Protein AF-A0A7S8HCP6-F1 (afdb_monomer)

pLDDT: mean 77.4, std 18.28, range [30.31, 98.88]

Structure (mmCIF, N/CA/C/O backbone):
data_AF-A0A7S8HCP6-F1
#
_entry.id   AF-A0A7S8HCP6-F1
#
loop_
_atom_site.group_PDB
_atom_site.id
_atom_site.type_symbol
_atom_site.label_atom_id
_atom_site.label_alt_id
_atom_site.label_comp_id
_atom_site.label_asym_id
_atom_site.label_entity_id
_atom_site.label_seq_id
_atom_site.pdbx_PDB_ins_code
_atom_site.Cartn_x
_atom_site.Cartn_y
_atom_site.Cartn_z
_atom_site.occupancy
_atom_site.B_iso_or_equiv
_atom_site.auth_seq_id
_atom_site.auth_comp_id
_atom_site.auth_asym_id
_atom_site.auth_atom_id
_atom_site.pdbx_PDB_model_num
ATOM 1 N N . MET A 1 1 ? -10.959 4.466 -36.008 1.00 36.41 1 MET A N 1
ATOM 2 C CA . MET A 1 1 ? -11.782 4.468 -34.782 1.00 36.41 1 MET A CA 1
ATOM 3 C C . MET A 1 1 ? -11.832 3.033 -34.294 1.00 36.41 1 MET A C 1
ATOM 5 O O . MET A 1 1 ? -12.718 2.283 -34.676 1.00 36.41 1 MET A O 1
ATOM 9 N N . THR A 1 2 ? -10.787 2.611 -33.587 1.00 32.81 2 THR A N 1
ATOM 10 C CA . THR A 1 2 ? -10.676 1.239 -33.085 1.00 32.81 2 THR A CA 1
ATOM 11 C C . THR A 1 2 ? -11.210 1.259 -31.669 1.00 32.81 2 THR A C 1
ATOM 13 O O . THR A 1 2 ? -10.560 1.774 -30.766 1.00 32.81 2 THR A O 1
ATOM 16 N N . VAL A 1 3 ? -12.440 0.787 -31.509 1.00 33.41 3 VAL A N 1
ATOM 17 C CA . VAL A 1 3 ? -13.038 0.560 -30.197 1.00 33.41 3 VAL A CA 1
ATOM 18 C C . VAL A 1 3 ? -12.311 -0.646 -29.606 1.00 33.41 3 VAL A C 1
ATOM 20 O O . VAL A 1 3 ? -12.487 -1.765 -30.082 1.00 33.41 3 VAL A O 1
ATOM 23 N N . MET A 1 4 ? -11.431 -0.408 -28.629 1.00 30.31 4 MET A N 1
ATOM 24 C CA . MET A 1 4 ? -10.925 -1.469 -27.760 1.00 30.31 4 MET A CA 1
ATOM 25 C C . MET A 1 4 ? -12.125 -2.068 -27.024 1.00 30.31 4 MET A C 1
ATOM 27 O O . MET A 1 4 ? -12.864 -1.355 -26.345 1.00 30.31 4 MET A O 1
ATOM 31 N N . ALA A 1 5 ? -12.356 -3.363 -27.222 1.00 38.28 5 ALA A N 1
ATOM 32 C CA . ALA A 1 5 ? -13.369 -4.106 -26.492 1.00 38.28 5 ALA A CA 1
ATOM 33 C C . ALA A 1 5 ? -13.002 -4.160 -24.995 1.00 38.28 5 ALA A C 1
ATOM 35 O O . ALA A 1 5 ? -11.815 -4.260 -24.673 1.00 38.28 5 ALA A O 1
ATOM 36 N N . PRO A 1 6 ? -13.982 -4.128 -24.076 1.00 43.97 6 PRO A N 1
ATOM 37 C CA . PRO A 1 6 ? -13.708 -4.377 -22.670 1.00 43.97 6 PRO A CA 1
ATOM 38 C C . PRO A 1 6 ? -13.308 -5.848 -22.513 1.00 43.97 6 PRO A C 1
ATOM 40 O O . PRO A 1 6 ? -14.043 -6.748 -22.927 1.00 43.97 6 PRO A O 1
ATOM 43 N N . PHE A 1 7 ? -12.136 -6.100 -21.933 1.00 44.44 7 PHE A N 1
ATOM 44 C CA . PHE A 1 7 ? -11.704 -7.442 -21.553 1.00 44.44 7 PHE A CA 1
ATOM 45 C C . PHE A 1 7 ? -12.576 -7.943 -20.394 1.00 44.44 7 PHE A C 1
ATOM 47 O O . PHE A 1 7 ? -12.230 -7.804 -19.227 1.00 44.44 7 PHE A O 1
ATOM 54 N N . TYR A 1 8 ? -13.725 -8.530 -20.724 1.00 53.66 8 TYR A N 1
ATOM 55 C CA . TYR A 1 8 ? -14.489 -9.371 -19.811 1.00 53.66 8 TYR A CA 1
ATOM 56 C C . TYR A 1 8 ? -13.991 -10.815 -19.929 1.00 53.66 8 TYR A C 1
ATOM 58 O O . TYR A 1 8 ? -14.196 -11.464 -20.949 1.00 53.66 8 TYR A O 1
ATOM 66 N N . GLY A 1 9 ? -13.358 -11.294 -18.856 1.00 46.38 9 GLY A N 1
ATOM 67 C CA . GLY A 1 9 ? -13.343 -12.695 -18.430 1.00 46.38 9 GLY A CA 1
ATOM 68 C C . GLY A 1 9 ? -12.737 -13.736 -19.376 1.00 46.38 9 GLY A C 1
ATOM 69 O O . GLY A 1 9 ? -13.409 -14.269 -20.251 1.00 46.38 9 GLY A O 1
ATOM 70 N N . LEU A 1 10 ? -11.524 -14.186 -19.054 1.00 41.09 10 LEU A N 1
ATOM 71 C CA . LEU A 1 10 ? -11.095 -15.556 -19.348 1.00 41.09 10 LEU A CA 1
ATOM 72 C C . LEU A 1 10 ? -10.466 -16.158 -18.089 1.00 41.09 10 LEU A C 1
ATOM 74 O O . LEU A 1 10 ? -9.255 -16.128 -17.884 1.00 41.09 10 LEU A O 1
ATOM 78 N N . ALA A 1 11 ? -11.330 -16.701 -17.230 1.00 44.47 11 ALA A N 1
ATOM 79 C CA . ALA A 1 11 ? -10.930 -17.698 -16.252 1.00 44.47 11 ALA A CA 1
ATOM 80 C C . ALA A 1 11 ? -10.760 -19.032 -16.992 1.00 44.47 11 ALA A C 1
ATOM 82 O O . ALA A 1 11 ? -11.736 -19.637 -17.434 1.00 44.47 11 ALA A O 1
ATOM 83 N N . VAL A 1 12 ? -9.518 -19.491 -17.134 1.00 44.25 12 VAL A N 1
ATOM 84 C CA . VAL A 1 12 ? -9.216 -20.872 -17.519 1.00 44.25 12 VAL A CA 1
ATOM 85 C C . VAL A 1 12 ? -8.748 -21.585 -16.252 1.00 44.25 12 VAL A C 1
ATOM 87 O O . VAL A 1 12 ? -7.580 -21.511 -15.904 1.00 44.25 12 VAL A O 1
ATOM 90 N N . GLY A 1 13 ? -9.693 -22.220 -15.550 1.00 44.28 13 GLY A N 1
ATOM 91 C CA . GLY A 1 13 ? -9.464 -23.231 -14.506 1.00 44.28 13 GLY A CA 1
ATOM 92 C C . GLY A 1 13 ? -8.697 -22.801 -13.244 1.00 44.28 13 GLY A C 1
ATOM 93 O O . GLY A 1 13 ? -7.477 -22.886 -13.212 1.00 44.28 13 GLY A O 1
ATOM 94 N N . GLY A 1 14 ? -9.426 -22.504 -12.160 1.00 39.81 14 GLY A N 1
ATOM 95 C CA . GLY A 1 14 ? -8.896 -22.446 -10.787 1.00 39.81 14 GLY A CA 1
ATOM 96 C C . GLY A 1 14 ? -8.901 -21.047 -10.169 1.00 39.81 14 GLY A C 1
ATOM 97 O O . GLY A 1 14 ? -8.056 -20.238 -10.515 1.00 39.81 14 GLY A O 1
ATOM 98 N N . GLY A 1 15 ? -9.823 -20.798 -9.228 1.00 54.66 15 GLY A N 1
ATOM 99 C CA . GLY A 1 15 ? -9.850 -19.598 -8.378 1.00 54.66 15 GLY A CA 1
ATOM 100 C C . GLY A 1 15 ? -10.097 -18.267 -9.100 1.00 54.66 15 GLY A C 1
ATOM 101 O O . GLY A 1 15 ? -9.801 -18.093 -10.278 1.00 54.66 15 GLY A O 1
ATOM 102 N N . GLU A 1 16 ? -10.662 -17.297 -8.387 1.00 81.00 16 GLU A N 1
ATOM 103 C CA . GLU A 1 16 ? -10.519 -15.895 -8.785 1.00 81.00 16 GLU A CA 1
ATOM 104 C C . GLU A 1 16 ? -9.028 -15.530 -8.672 1.00 81.00 16 GLU A C 1
ATOM 106 O O . GLU A 1 16 ? -8.364 -15.954 -7.726 1.00 81.00 16 GLU A O 1
ATOM 111 N N . TRP A 1 17 ? -8.471 -14.819 -9.657 1.00 92.69 17 TRP A N 1
ATOM 112 C CA . TRP A 1 17 ? -7.054 -14.446 -9.633 1.00 92.69 17 TRP A CA 1
ATOM 113 C C . TRP A 1 17 ? -6.763 -13.528 -8.442 1.00 92.69 17 TRP A C 1
ATOM 115 O O . TRP A 1 17 ? -7.508 -12.580 -8.204 1.00 92.69 17 TRP A O 1
ATOM 125 N N . MET A 1 18 ? -5.661 -13.784 -7.738 1.00 94.12 18 MET A N 1
ATOM 126 C CA . MET A 1 18 ? -5.240 -13.016 -6.568 1.00 94.12 18 MET A CA 1
ATOM 127 C C . MET A 1 18 ? -3.784 -12.536 -6.720 1.00 94.12 18 MET A C 1
ATOM 129 O O . MET A 1 18 ? -3.001 -13.144 -7.458 1.00 94.12 18 MET A O 1
ATOM 133 N N . PRO A 1 19 ? -3.396 -11.442 -6.032 1.00 96.81 19 PRO A N 1
ATOM 134 C CA . PRO A 1 19 ? -2.034 -10.913 -6.067 1.00 96.81 19 PRO A CA 1
ATOM 135 C C . PRO A 1 19 ? -0.921 -11.881 -5.647 1.00 96.81 19 PRO A C 1
ATOM 137 O O . PRO A 1 19 ? 0.216 -11.670 -6.056 1.00 96.81 19 PRO A O 1
ATOM 140 N N . ASP A 1 20 ? -1.204 -12.933 -4.874 1.00 95.75 20 ASP A N 1
ATOM 141 C CA . ASP A 1 20 ? -0.222 -13.958 -4.478 1.00 95.75 20 ASP A CA 1
ATOM 142 C C . ASP A 1 20 ? 0.433 -14.652 -5.683 1.00 95.75 20 ASP A C 1
ATOM 144 O O . ASP A 1 20 ? 1.617 -14.985 -5.631 1.00 95.75 20 ASP A O 1
ATOM 148 N N . ALA A 1 21 ? -0.283 -14.761 -6.807 1.00 96.38 21 ALA A N 1
ATOM 149 C CA . ALA A 1 21 ? 0.245 -15.267 -8.072 1.00 96.38 21 ALA A CA 1
ATOM 150 C C . ALA A 1 21 ? 1.435 -14.451 -8.619 1.00 96.38 21 ALA A C 1
ATOM 152 O O . ALA A 1 21 ? 2.142 -14.915 -9.514 1.00 96.38 21 ALA A O 1
ATOM 153 N N . LEU A 1 22 ? 1.660 -13.234 -8.111 1.00 96.75 22 LEU A N 1
ATOM 154 C CA . LEU A 1 22 ? 2.787 -12.380 -8.490 1.00 96.75 22 LEU A CA 1
ATOM 155 C C . LEU A 1 22 ? 4.021 -12.566 -7.601 1.00 96.75 22 LEU A C 1
ATOM 157 O O . LEU A 1 22 ? 5.070 -12.009 -7.933 1.00 96.75 22 LEU A O 1
ATOM 161 N N . SER A 1 23 ? 3.907 -13.331 -6.510 1.00 95.94 23 SER A N 1
ATOM 162 C CA . SER A 1 23 ? 4.888 -13.391 -5.419 1.00 95.94 23 SER A CA 1
ATOM 163 C C . SER A 1 23 ? 5.226 -11.995 -4.868 1.00 95.94 23 SER A C 1
ATOM 165 O O . SER A 1 23 ? 6.378 -11.555 -4.959 1.00 95.94 23 SER A O 1
ATOM 167 N N . PRO A 1 24 ? 4.229 -11.250 -4.353 1.00 95.56 24 PRO A N 1
ATOM 168 C CA . PRO A 1 24 ? 4.454 -9.916 -3.824 1.00 95.56 24 PRO A CA 1
ATOM 169 C C . PRO A 1 24 ? 5.320 -9.970 -2.561 1.00 95.56 24 PRO A C 1
ATOM 171 O O . PRO A 1 24 ? 5.373 -10.978 -1.864 1.00 95.56 24 PRO A O 1
ATOM 174 N N . VAL A 1 25 ? 5.974 -8.854 -2.254 1.00 92.69 25 VAL A N 1
ATOM 175 C CA . VAL A 1 25 ? 6.672 -8.619 -0.975 1.00 92.69 25 VAL A CA 1
ATOM 176 C C . VAL A 1 25 ? 5.885 -7.680 -0.063 1.00 92.69 25 VAL A C 1
ATOM 178 O O . VAL A 1 25 ? 6.308 -7.375 1.046 1.00 92.69 25 VAL A O 1
ATOM 181 N N . GLY A 1 26 ? 4.728 -7.212 -0.520 1.00 93.31 26 GLY A N 1
ATOM 182 C CA . GLY A 1 26 ? 3.768 -6.491 0.295 1.00 93.31 26 GLY A CA 1
ATOM 183 C C . GLY A 1 26 ? 2.397 -6.546 -0.353 1.00 93.31 26 GLY A C 1
ATOM 184 O O . GLY A 1 26 ? 2.261 -6.276 -1.547 1.00 93.31 26 GLY A O 1
ATOM 185 N N . TRP A 1 27 ? 1.387 -6.922 0.419 1.00 96.50 27 TRP A N 1
ATOM 186 C CA . TRP A 1 27 ? -0.002 -6.936 -0.009 1.00 96.50 27 TRP A CA 1
ATOM 187 C C . TRP A 1 27 ? -0.889 -6.519 1.158 1.00 96.50 27 TRP A C 1
ATOM 189 O O . TRP A 1 27 ? -1.130 -7.282 2.092 1.00 96.50 27 TRP A O 1
ATOM 199 N N . TRP A 1 28 ? -1.382 -5.290 1.080 1.00 96.50 28 TRP A N 1
ATOM 200 C CA . TRP A 1 28 ? -2.206 -4.680 2.111 1.00 96.50 28 TRP A CA 1
ATOM 201 C C . TRP A 1 28 ? -3.604 -4.425 1.550 1.00 96.50 28 TRP A C 1
ATOM 203 O O . TRP A 1 28 ? -3.760 -3.685 0.576 1.00 96.50 28 TRP A O 1
ATOM 213 N N . ASP A 1 29 ? -4.606 -5.090 2.124 1.00 96.81 29 ASP A N 1
ATOM 214 C CA . ASP A 1 29 ? -5.977 -5.130 1.609 1.00 96.81 29 ASP A CA 1
ATOM 215 C C . ASP A 1 29 ? -6.994 -4.812 2.721 1.00 96.81 29 ASP A C 1
ATOM 217 O O . ASP A 1 29 ? -7.379 -5.712 3.472 1.00 96.81 29 ASP A O 1
ATOM 221 N N . PRO A 1 30 ? -7.484 -3.560 2.802 1.00 96.75 30 PRO A N 1
ATOM 222 C CA . PRO A 1 30 ? -8.504 -3.144 3.766 1.00 96.75 30 PRO A CA 1
ATOM 223 C C . PRO A 1 30 ? -9.818 -3.931 3.681 1.00 96.75 30 PRO A C 1
ATOM 225 O O . PRO A 1 30 ? -10.610 -3.906 4.622 1.00 96.75 30 PRO A O 1
ATOM 228 N N . SER A 1 31 ? -10.094 -4.612 2.562 1.00 96.19 31 SER A N 1
ATOM 229 C CA . SER A 1 31 ? -11.332 -5.385 2.423 1.00 96.19 31 SER A CA 1
ATOM 230 C C . SER A 1 31 ? -11.342 -6.678 3.239 1.00 96.19 31 SER A C 1
ATOM 232 O O . SER A 1 31 ? -12.420 -7.203 3.544 1.00 96.19 31 SER A O 1
ATOM 234 N N . ASP A 1 32 ? -10.166 -7.154 3.649 1.00 96.94 32 ASP A N 1
ATOM 235 C CA . ASP A 1 32 ? -10.003 -8.323 4.499 1.00 96.94 32 ASP A CA 1
ATOM 236 C C . ASP A 1 32 ? -9.893 -7.921 5.975 1.00 96.94 32 ASP A C 1
ATOM 238 O O . ASP A 1 32 ? -8.802 -7.713 6.509 1.00 96.94 32 ASP A O 1
ATOM 242 N N . LEU A 1 33 ? -11.041 -7.852 6.657 1.00 97.19 33 LEU A N 1
ATOM 243 C CA . LEU A 1 33 ? -11.115 -7.484 8.076 1.00 97.19 33 LEU A CA 1
ATOM 244 C C . LEU A 1 33 ? -10.307 -8.409 8.995 1.00 97.19 33 LEU A C 1
ATOM 246 O O . LEU A 1 33 ? -9.915 -7.980 10.075 1.00 97.19 33 LEU A O 1
ATOM 250 N N . SER A 1 34 ? -10.006 -9.646 8.578 1.00 97.69 34 SER A N 1
ATOM 251 C CA . SER A 1 34 ? -9.171 -10.550 9.382 1.00 97.69 34 SER A CA 1
ATOM 252 C C . SER A 1 34 ? -7.727 -10.060 9.530 1.00 97.69 34 SER A C 1
ATOM 254 O O . SER A 1 34 ? -6.992 -10.539 10.392 1.00 97.69 34 SER A O 1
ATOM 256 N N . THR A 1 35 ? -7.332 -9.081 8.713 1.00 98.31 35 THR A N 1
ATOM 257 C CA . THR A 1 35 ? -6.013 -8.453 8.757 1.00 98.31 35 THR A CA 1
ATOM 258 C C . THR A 1 35 ? -5.981 -7.174 9.588 1.00 98.31 35 THR A C 1
ATOM 260 O O . THR A 1 35 ? -4.888 -6.669 9.835 1.00 98.31 35 THR A O 1
ATOM 263 N N . LEU A 1 36 ? -7.130 -6.640 10.022 1.00 98.75 36 LEU A N 1
ATOM 264 C CA . LEU A 1 36 ? -7.233 -5.301 10.607 1.00 98.75 36 LEU A CA 1
ATOM 265 C C . LEU A 1 36 ? -7.447 -5.330 12.118 1.00 98.75 36 LEU A C 1
ATOM 267 O O . LEU A 1 36 ? -8.366 -5.973 12.627 1.00 98.75 36 LEU A O 1
ATOM 271 N N . PHE A 1 37 ? -6.643 -4.543 12.830 1.00 98.88 37 PHE A N 1
ATOM 272 C CA . PHE A 1 37 ? -6.730 -4.393 14.279 1.00 98.88 37 PHE A CA 1
ATOM 273 C C . PHE A 1 37 ? -6.674 -2.925 14.690 1.00 98.88 37 PHE A C 1
ATOM 275 O O . PHE A 1 37 ? -5.962 -2.114 14.097 1.00 98.88 37 PHE A O 1
ATOM 282 N N . GLN A 1 38 ? -7.411 -2.590 15.743 1.00 98.75 38 GLN A N 1
ATOM 283 C CA . GLN A 1 38 ? -7.532 -1.242 16.289 1.00 98.75 38 GLN A CA 1
ATOM 284 C C . GLN A 1 38 ? -6.265 -0.766 16.999 1.00 98.75 38 GLN A C 1
ATOM 286 O O . GLN A 1 38 ? -6.011 0.437 17.103 1.00 98.75 38 GLN A O 1
ATOM 291 N N . ASP A 1 39 ? -5.451 -1.697 17.489 1.00 98.38 39 ASP A N 1
ATOM 292 C CA . ASP A 1 39 ? -4.176 -1.444 18.143 1.00 98.38 39 ASP A CA 1
ATOM 293 C C . ASP A 1 39 ? -3.008 -2.045 17.356 1.00 98.38 39 ASP A C 1
ATOM 295 O O . ASP A 1 39 ? -3.153 -3.028 16.633 1.00 98.38 39 ASP A O 1
ATOM 299 N N . ALA A 1 40 ? -1.824 -1.460 17.534 1.00 97.75 40 ALA A N 1
ATOM 300 C CA . ALA A 1 40 ? -0.614 -1.903 16.845 1.00 97.75 40 ALA A CA 1
ATOM 301 C C . ALA A 1 40 ? -0.085 -3.268 17.320 1.00 97.75 40 ALA A C 1
ATOM 303 O O . ALA A 1 40 ? 0.781 -3.835 16.661 1.00 97.75 40 ALA A O 1
ATOM 304 N N . ALA A 1 41 ? -0.576 -3.798 18.448 1.00 97.88 41 ALA A N 1
ATOM 305 C CA . ALA A 1 41 ? -0.179 -5.111 18.951 1.00 97.88 41 ALA A CA 1
ATOM 306 C C . ALA A 1 41 ? -1.030 -6.253 18.364 1.00 97.88 41 ALA A C 1
ATOM 308 O O . ALA A 1 41 ? -0.721 -7.418 18.609 1.00 97.88 41 ALA A O 1
ATOM 309 N N . GLY A 1 42 ? -2.071 -5.940 17.583 1.00 98.06 42 GLY A N 1
ATOM 310 C CA . GLY A 1 42 ? -2.903 -6.939 16.916 1.00 98.06 42 GLY A CA 1
ATOM 311 C C . GLY A 1 42 ? -3.852 -7.678 17.859 1.00 98.06 42 GLY A C 1
ATOM 312 O O . GLY A 1 42 ? -4.106 -8.865 17.666 1.00 98.06 42 GLY A O 1
ATOM 313 N N . THR A 1 43 ? -4.344 -7.013 18.910 1.00 98.31 43 THR A N 1
ATOM 314 C CA . THR A 1 43 ? -5.159 -7.671 19.952 1.00 98.31 43 THR A CA 1
ATOM 315 C C . THR A 1 43 ? -6.658 -7.433 19.801 1.00 98.31 43 THR A C 1
ATOM 317 O O . THR A 1 43 ? -7.456 -8.315 20.114 1.00 98.31 43 THR A O 1
ATOM 320 N N . THR A 1 44 ? -7.046 -6.265 19.295 1.00 98.56 44 THR A N 1
ATOM 321 C CA . THR A 1 44 ? -8.438 -5.832 19.152 1.00 98.56 44 THR A CA 1
ATOM 322 C C . THR A 1 44 ? -8.792 -5.757 17.671 1.00 98.56 44 THR A C 1
ATOM 324 O O . THR A 1 44 ? -8.312 -4.850 16.997 1.00 98.56 44 THR A O 1
ATOM 327 N N . PRO A 1 45 ? -9.607 -6.673 17.124 1.00 98.69 45 PRO A N 1
ATOM 328 C CA . PRO A 1 45 ? -10.004 -6.621 15.719 1.00 98.69 45 PRO A CA 1
ATOM 329 C C . PRO A 1 45 ? -10.815 -5.364 15.379 1.00 98.69 45 PRO A C 1
ATOM 331 O O . PRO A 1 45 ? -11.581 -4.857 16.202 1.00 98.69 45 PRO A O 1
ATOM 334 N N . VAL A 1 46 ? -10.683 -4.885 14.145 1.00 98.75 46 VAL A N 1
ATOM 335 C CA . VAL A 1 46 ? -11.637 -3.933 13.554 1.00 98.75 46 VAL A CA 1
ATOM 336 C C . VAL A 1 46 ? -12.931 -4.678 13.238 1.00 98.75 46 VAL A C 1
ATOM 338 O O . VAL A 1 46 ? -12.896 -5.767 12.664 1.00 98.75 46 VAL A O 1
ATOM 341 N N . THR A 1 47 ? -14.079 -4.117 13.621 1.00 97.69 47 THR A N 1
ATOM 342 C CA . THR A 1 47 ? -15.377 -4.808 13.495 1.00 97.69 47 THR A CA 1
ATOM 343 C C . THR A 1 47 ? -16.467 -3.988 12.818 1.00 97.69 47 THR A C 1
ATOM 345 O O . THR A 1 47 ? -17.450 -4.567 12.358 1.00 97.69 47 THR A O 1
ATOM 348 N N . GLN A 1 48 ? -16.308 -2.668 12.730 1.00 97.12 48 GLN A N 1
ATOM 349 C CA . GLN A 1 48 ? -17.316 -1.770 12.166 1.00 97.12 48 GLN A CA 1
ATOM 350 C C . GLN A 1 48 ? -16.684 -0.517 11.549 1.00 97.12 48 GLN A C 1
ATOM 352 O O . GLN A 1 48 ? -15.551 -0.158 11.870 1.00 97.12 48 GLN A O 1
ATOM 357 N N . ASP A 1 49 ? -17.444 0.160 10.684 1.00 98.00 49 ASP A N 1
ATOM 358 C CA . ASP A 1 49 ? -17.092 1.484 10.154 1.00 98.00 49 ASP A CA 1
ATOM 359 C C . ASP A 1 49 ? -16.774 2.470 11.287 1.00 98.00 49 ASP A C 1
ATOM 361 O O . ASP A 1 49 ? -17.471 2.521 12.302 1.00 98.00 49 ASP A O 1
ATOM 365 N N . GLY A 1 50 ? -15.720 3.261 11.098 1.00 96.56 50 GLY A N 1
ATOM 366 C CA . GLY A 1 50 ? -15.283 4.270 12.056 1.00 96.56 50 GLY A CA 1
ATOM 367 C C . GLY A 1 50 ? -14.305 3.763 13.117 1.00 96.56 50 GLY A C 1
ATOM 368 O O . GLY A 1 50 ? -13.733 4.592 13.827 1.00 96.56 50 GLY A O 1
ATOM 369 N N . ASP A 1 51 ? -14.066 2.451 13.221 1.00 98.44 51 ASP A N 1
ATOM 370 C CA . ASP A 1 51 ? -13.021 1.917 14.099 1.00 98.44 51 ASP A CA 1
ATOM 371 C C . ASP A 1 51 ? -11.630 2.424 13.638 1.00 98.44 51 ASP A C 1
ATOM 373 O O . ASP A 1 51 ? -11.343 2.457 12.433 1.00 98.44 51 ASP A O 1
ATOM 377 N N . PRO A 1 52 ? -10.729 2.811 14.563 1.00 98.06 52 PRO A N 1
ATOM 378 C CA . PRO A 1 52 ? -9.352 3.137 14.206 1.00 98.06 52 PRO A CA 1
ATOM 379 C C . PRO A 1 52 ? -8.611 1.874 13.759 1.00 98.06 52 PRO A C 1
ATOM 381 O O . PRO A 1 52 ? -8.957 0.769 14.170 1.00 98.06 52 PRO A O 1
ATOM 384 N N . VAL A 1 53 ? -7.546 2.030 12.974 1.00 98.44 53 VAL A N 1
ATOM 385 C CA . VAL A 1 53 ? -6.694 0.920 12.530 1.00 98.44 53 VAL A CA 1
ATOM 386 C C . VAL A 1 53 ? -5.259 1.176 12.968 1.00 98.44 53 VAL A C 1
ATOM 388 O O . VAL A 1 53 ? -4.576 2.060 12.460 1.00 98.44 53 VAL A O 1
ATOM 391 N N . GLY A 1 54 ? -4.807 0.405 13.955 1.00 98.00 54 GLY A N 1
ATOM 392 C CA . GLY A 1 54 ? -3.440 0.427 14.470 1.00 98.00 54 GLY A CA 1
ATOM 393 C C . GLY A 1 54 ? -2.529 -0.621 13.833 1.00 98.00 54 GLY A C 1
ATOM 394 O O . GLY A 1 54 ? -1.313 -0.477 13.918 1.00 98.00 54 GLY A O 1
ATOM 395 N N . LEU A 1 55 ? -3.085 -1.654 13.196 1.00 98.56 55 LEU A N 1
ATOM 396 C CA . LEU A 1 55 ? -2.334 -2.687 12.483 1.00 98.56 55 LEU A CA 1
ATOM 397 C C . LEU A 1 55 ? -3.141 -3.213 11.293 1.00 98.56 55 LEU A C 1
ATOM 399 O O . LEU A 1 55 ? -4.332 -3.494 11.417 1.00 98.56 55 LEU A O 1
ATOM 403 N N . MET A 1 56 ? -2.459 -3.400 10.168 1.00 98.44 56 MET A N 1
ATOM 404 C CA . MET A 1 56 ? -2.916 -4.165 9.018 1.00 98.44 56 MET A CA 1
ATOM 405 C C . MET A 1 56 ? -1.863 -5.216 8.672 1.00 98.44 56 MET A C 1
ATOM 407 O O . MET A 1 56 ? -0.713 -4.890 8.353 1.00 98.44 56 MET A O 1
ATOM 411 N N . LEU A 1 57 ? -2.257 -6.484 8.743 1.00 98.25 57 LEU A N 1
ATOM 412 C CA . LEU A 1 57 ? -1.392 -7.597 8.379 1.00 98.25 57 LEU A CA 1
ATOM 413 C C . LEU A 1 57 ? -1.148 -7.620 6.868 1.00 98.25 57 LEU A C 1
ATOM 415 O O . LEU A 1 57 ? -2.025 -7.346 6.053 1.00 98.25 57 LEU A O 1
ATOM 419 N N . ASP A 1 58 ? 0.077 -7.981 6.518 1.00 96.56 58 ASP A N 1
ATOM 420 C CA . ASP A 1 58 ? 0.529 -8.157 5.143 1.00 96.56 58 ASP A CA 1
ATOM 421 C C . ASP A 1 58 ? 0.166 -9.566 4.668 1.00 96.56 58 ASP A C 1
ATOM 423 O O . ASP A 1 58 ? 0.616 -10.562 5.239 1.00 96.56 58 ASP A O 1
ATOM 427 N N . LYS A 1 59 ? -0.637 -9.637 3.607 1.00 97.19 59 LYS A N 1
ATOM 428 C CA . LYS A 1 59 ? -1.151 -10.880 3.024 1.00 97.19 59 LYS A CA 1
ATOM 429 C C . LYS A 1 59 ? -0.146 -11.589 2.124 1.00 97.19 59 LYS A C 1
ATOM 431 O O . LYS A 1 59 ? -0.383 -12.730 1.743 1.00 97.19 59 LYS A O 1
ATOM 436 N N . SER A 1 60 ? 0.964 -10.941 1.773 1.00 95.31 60 SER A N 1
ATOM 437 C CA . SER A 1 60 ? 1.976 -11.529 0.891 1.00 95.31 60 SER A CA 1
ATOM 438 C C . SER A 1 60 ? 2.746 -12.684 1.539 1.00 95.31 60 SER A C 1
ATOM 440 O O . SER A 1 60 ? 3.368 -13.485 0.847 1.00 95.31 60 SER A O 1
ATOM 442 N N . GLY A 1 61 ? 2.719 -12.765 2.874 1.00 91.44 61 GLY A N 1
ATOM 443 C CA . GLY A 1 61 ? 3.545 -13.689 3.647 1.00 91.44 61 GLY A CA 1
ATOM 444 C C . GLY A 1 61 ? 4.968 -13.183 3.907 1.00 91.44 61 GLY A C 1
ATOM 445 O O . GLY A 1 61 ? 5.726 -13.868 4.589 1.00 91.44 61 GLY A O 1
ATOM 446 N N . ALA A 1 62 ? 5.333 -11.985 3.432 1.00 91.38 62 ALA A N 1
ATOM 447 C CA . ALA A 1 62 ? 6.646 -11.383 3.673 1.00 91.38 62 ALA A CA 1
ATOM 448 C C . ALA A 1 62 ? 6.790 -10.750 5.072 1.00 91.38 62 ALA A C 1
ATOM 450 O O . ALA A 1 62 ? 7.897 -10.402 5.479 1.00 91.38 62 ALA A O 1
ATOM 451 N N . GLY A 1 63 ? 5.690 -10.617 5.822 1.00 92.88 63 GLY A N 1
ATOM 452 C CA . GLY A 1 63 ? 5.697 -10.073 7.183 1.00 92.88 63 GLY A CA 1
ATOM 453 C C . GLY A 1 63 ? 5.815 -8.548 7.238 1.00 92.88 63 GLY A C 1
ATOM 454 O O . GLY A 1 63 ? 6.103 -7.993 8.297 1.00 92.88 63 GLY A O 1
ATOM 455 N N . ASN A 1 64 ? 5.571 -7.852 6.125 1.00 92.19 64 ASN A N 1
ATOM 456 C CA . ASN A 1 64 ? 5.720 -6.404 6.031 1.00 92.19 64 ASN A CA 1
ATOM 457 C C . ASN A 1 64 ? 4.463 -5.669 6.518 1.00 92.19 64 ASN A C 1
ATOM 459 O O . ASN A 1 64 ? 3.835 -4.921 5.778 1.00 92.19 64 ASN A O 1
ATOM 463 N N . HIS A 1 65 ? 4.046 -5.916 7.759 1.00 95.31 65 HIS A N 1
ATOM 464 C CA . HIS A 1 65 ? 2.801 -5.374 8.315 1.00 95.31 65 HIS A CA 1
ATOM 465 C C . HIS A 1 65 ? 2.823 -3.844 8.422 1.00 95.31 65 HIS A C 1
ATOM 467 O O . HIS A 1 65 ? 3.852 -3.248 8.736 1.00 95.31 65 HIS A O 1
ATOM 473 N N . ALA A 1 66 ? 1.674 -3.214 8.188 1.00 94.94 66 ALA A N 1
ATOM 474 C CA . ALA A 1 66 ? 1.494 -1.776 8.354 1.00 94.94 66 ALA A CA 1
ATOM 475 C C . ALA A 1 66 ? 0.980 -1.491 9.765 1.00 94.94 66 ALA A C 1
ATOM 477 O O . ALA A 1 66 ? -0.017 -2.073 10.179 1.00 94.94 66 ALA A O 1
ATOM 478 N N . SER A 1 67 ? 1.647 -0.624 10.520 1.00 96.06 67 SER A N 1
ATOM 479 C CA . SER A 1 67 ? 1.349 -0.388 11.936 1.00 96.06 67 SER A CA 1
ATOM 480 C C . SER A 1 67 ? 1.339 1.095 12.285 1.00 96.06 67 SER A C 1
ATOM 482 O O . SER A 1 67 ? 2.023 1.891 11.656 1.00 96.06 67 SER A O 1
ATOM 484 N N . GLN A 1 68 ? 0.560 1.477 13.291 1.00 95.31 68 GLN A N 1
ATOM 485 C CA . GLN A 1 68 ? 0.531 2.828 13.832 1.00 95.31 68 GLN A CA 1
ATOM 486 C C . GLN A 1 68 ? 0.346 2.778 15.355 1.00 95.31 68 GLN A C 1
ATOM 488 O O . GLN A 1 68 ? -0.780 2.644 15.860 1.00 95.31 68 GLN A O 1
ATOM 493 N N . PRO A 1 69 ? 1.447 2.838 16.124 1.00 95.12 69 PRO A N 1
ATOM 494 C CA . PRO A 1 69 ? 1.381 2.698 17.573 1.00 95.12 69 PRO A CA 1
ATOM 495 C C . PRO A 1 69 ? 0.656 3.872 18.243 1.00 95.12 69 PRO A C 1
ATOM 497 O O . PRO A 1 69 ? -0.050 3.659 19.237 1.00 95.12 69 PRO A O 1
ATOM 500 N N . THR A 1 70 ? 0.757 5.084 17.692 1.00 94.62 70 THR A N 1
ATOM 501 C CA . THR A 1 70 ? 0.186 6.296 18.288 1.00 94.62 70 THR A CA 1
ATOM 502 C C . THR A 1 70 ? -1.314 6.376 18.030 1.00 94.62 70 THR A C 1
ATOM 504 O O . THR A 1 70 ? -1.747 6.531 16.897 1.00 94.62 70 THR A O 1
ATOM 507 N N . ALA A 1 71 ? -2.130 6.310 19.088 1.00 95.12 71 ALA A N 1
ATOM 508 C CA . ALA A 1 71 ? -3.591 6.244 18.971 1.00 95.12 71 ALA A CA 1
ATOM 509 C C . ALA A 1 71 ? -4.222 7.415 18.193 1.00 95.12 71 ALA A C 1
ATOM 511 O O . ALA A 1 71 ? -5.163 7.190 17.441 1.00 95.12 71 ALA A O 1
ATOM 512 N N . GLY A 1 72 ? -3.699 8.637 18.352 1.00 92.56 72 GLY A N 1
ATOM 513 C CA . GLY A 1 72 ? -4.190 9.823 17.635 1.00 92.56 72 GLY A CA 1
ATOM 514 C C . GLY A 1 72 ? -3.845 9.846 16.142 1.00 92.56 72 GLY A C 1
ATOM 515 O O . GLY A 1 72 ? -4.540 10.504 15.376 1.00 92.56 72 GLY A O 1
ATOM 516 N N . ASP A 1 73 ? -2.833 9.081 15.735 1.00 92.06 73 ASP A N 1
ATOM 517 C CA . ASP A 1 73 ? -2.335 9.024 14.358 1.00 92.06 73 ASP A CA 1
ATOM 518 C C . ASP A 1 73 ? -2.882 7.802 13.603 1.00 92.06 73 ASP A C 1
ATOM 520 O O . ASP A 1 73 ? -2.518 7.561 12.453 1.00 92.06 73 ASP A O 1
ATOM 524 N N . ARG A 1 74 ? -3.741 6.984 14.226 1.00 95.00 74 ARG A N 1
ATOM 525 C CA . ARG A 1 74 ? -4.323 5.807 13.570 1.00 95.00 74 ARG A CA 1
ATOM 526 C C . ARG A 1 74 ? -5.313 6.246 12.492 1.00 95.00 74 ARG A C 1
ATOM 528 O O . ARG A 1 74 ? -6.236 7.001 12.809 1.00 95.00 74 ARG A O 1
ATOM 535 N N . PRO A 1 75 ? -5.158 5.776 11.243 1.00 94.81 75 PRO A N 1
ATOM 536 C CA . PRO A 1 75 ? -6.177 5.940 10.216 1.00 94.81 75 PRO A CA 1
ATOM 537 C C . PRO A 1 75 ? -7.501 5.278 10.614 1.00 94.81 75 PRO A C 1
ATOM 539 O O . PRO A 1 75 ? -7.546 4.440 11.517 1.00 94.81 75 PRO A O 1
ATOM 542 N N . THR A 1 76 ? -8.583 5.638 9.931 1.00 96.12 76 THR A N 1
ATOM 543 C CA . THR A 1 76 ? -9.935 5.146 10.240 1.00 96.12 76 THR A CA 1
ATOM 544 C C . THR A 1 76 ? -10.380 4.117 9.209 1.00 96.12 76 THR A C 1
ATOM 546 O O . THR A 1 76 ? -10.253 4.348 8.007 1.00 96.12 76 THR A O 1
ATOM 549 N N . PHE A 1 77 ? -10.916 2.981 9.650 1.00 97.94 77 PHE A N 1
ATOM 550 C CA . PHE A 1 77 ? -11.558 2.032 8.749 1.00 97.94 77 PHE A CA 1
ATOM 551 C C . PHE A 1 77 ? -12.898 2.591 8.276 1.00 97.94 77 PHE A C 1
ATOM 553 O O . PHE A 1 77 ? -13.702 3.063 9.084 1.00 97.94 77 PHE A O 1
ATOM 560 N N . ARG A 1 78 ? -13.151 2.511 6.969 1.00 96.88 78 ARG A N 1
ATOM 561 C CA . ARG A 1 78 ? -14.416 2.923 6.368 1.00 96.88 78 ARG A CA 1
ATOM 562 C C . ARG A 1 78 ? -15.028 1.815 5.525 1.00 96.88 78 ARG A C 1
ATOM 564 O O . ARG A 1 78 ? -14.347 1.210 4.697 1.00 96.88 78 ARG A O 1
ATOM 571 N N . GLU A 1 79 ? -16.334 1.626 5.665 1.00 96.19 79 GLU A N 1
ATOM 572 C CA . GLU A 1 79 ? -17.154 0.731 4.855 1.00 96.19 79 GLU A CA 1
ATOM 573 C C . GLU A 1 79 ? -18.375 1.485 4.317 1.00 96.19 79 GLU A C 1
ATOM 575 O O . GLU A 1 79 ? -19.228 1.959 5.063 1.00 96.19 79 GLU A O 1
ATOM 580 N N . SER A 1 80 ? -18.468 1.614 2.993 1.00 93.06 80 SER A N 1
ATOM 581 C CA . SER A 1 80 ? -19.596 2.281 2.338 1.00 93.06 80 SER A CA 1
ATOM 582 C C . SER A 1 80 ? -19.877 1.653 0.983 1.00 93.06 80 SER A C 1
ATOM 584 O O . SER A 1 80 ? -18.959 1.376 0.216 1.00 93.06 80 SER A O 1
ATOM 586 N N . GLY A 1 81 ? -21.154 1.397 0.687 1.00 90.94 81 GLY A N 1
ATOM 587 C CA . GLY A 1 81 ? -21.564 0.792 -0.584 1.00 90.94 81 GLY A CA 1
ATOM 588 C C . GLY A 1 81 ? -20.967 -0.599 -0.844 1.00 90.94 81 GLY A C 1
ATOM 589 O O . GLY A 1 81 ? -20.840 -0.990 -1.998 1.00 90.94 81 GLY A O 1
ATOM 590 N N . GLY A 1 82 ? -20.568 -1.328 0.206 1.00 90.94 82 GLY A N 1
ATOM 591 C CA . GLY A 1 82 ? -19.870 -2.616 0.097 1.00 90.94 82 GLY A CA 1
ATOM 592 C C . GLY A 1 82 ? -18.371 -2.508 -0.208 1.00 90.94 82 GLY A C 1
ATOM 593 O O . GLY A 1 82 ? -17.692 -3.530 -0.267 1.00 90.94 82 GLY A O 1
ATOM 594 N N . LEU A 1 83 ? -17.842 -1.292 -0.369 1.00 94.06 83 LEU A N 1
ATOM 595 C CA . LEU A 1 83 ? -16.413 -1.034 -0.503 1.00 94.06 83 LEU A CA 1
ATOM 596 C C . LEU A 1 83 ? -15.803 -0.763 0.867 1.00 94.06 83 LEU A C 1
ATOM 598 O O . LEU A 1 83 ? -16.403 -0.094 1.711 1.00 94.06 83 LEU A O 1
ATOM 602 N N . ARG A 1 84 ? -14.582 -1.255 1.057 1.00 97.19 84 ARG A N 1
ATOM 603 C CA . ARG A 1 84 ? -13.812 -1.119 2.292 1.00 97.19 84 ARG A CA 1
ATOM 604 C C . ARG A 1 84 ? -12.502 -0.417 2.010 1.00 97.19 84 ARG A C 1
ATOM 606 O O . ARG A 1 84 ? -11.814 -0.756 1.049 1.00 97.19 84 ARG A O 1
ATOM 613 N N . ARG A 1 85 ? -12.166 0.547 2.855 1.00 94.75 85 ARG A N 1
ATOM 614 C CA . ARG A 1 85 ? -10.997 1.406 2.684 1.00 94.75 85 ARG A CA 1
ATOM 615 C C . ARG A 1 85 ? -10.457 1.871 4.025 1.00 94.75 85 ARG A C 1
ATOM 617 O O . ARG A 1 85 ? -11.123 1.766 5.054 1.00 94.75 85 ARG A O 1
ATOM 624 N N . ILE A 1 86 ? -9.258 2.423 3.982 1.00 94.88 86 ILE A N 1
ATOM 625 C CA . ILE A 1 86 ? -8.692 3.200 5.073 1.00 94.88 86 ILE A CA 1
ATOM 626 C C . ILE A 1 86 ? -8.756 4.673 4.700 1.00 94.88 86 ILE A C 1
ATOM 628 O O . ILE A 1 86 ? -8.258 5.079 3.652 1.00 94.88 86 ILE A O 1
ATOM 632 N N . GLU A 1 87 ? -9.352 5.460 5.579 1.00 91.50 87 GLU A N 1
ATOM 633 C CA . GLU A 1 87 ? -9.392 6.911 5.494 1.00 91.50 87 GLU A CA 1
ATOM 634 C C . GLU A 1 87 ? -8.260 7.505 6.340 1.00 91.50 87 GLU A C 1
ATOM 636 O O . GLU A 1 87 ? -8.156 7.256 7.545 1.00 91.50 87 GLU A O 1
ATOM 641 N N . HIS A 1 88 ? -7.423 8.316 5.700 1.00 87.00 88 HIS A N 1
ATOM 642 C CA . HIS A 1 88 ? -6.352 9.102 6.313 1.00 87.00 88 HIS A CA 1
ATOM 643 C C . HIS A 1 88 ? -6.794 10.568 6.490 1.00 87.00 88 HIS A C 1
ATOM 645 O O . HIS A 1 88 ? -6.133 11.487 6.023 1.00 87.00 88 HIS A O 1
ATOM 651 N N . GLY A 1 89 ? -7.963 10.807 7.089 1.00 77.25 89 GLY A N 1
ATOM 652 C CA . GLY A 1 89 ? -8.602 12.133 7.133 1.00 77.25 89 GLY A CA 1
ATOM 653 C C . GLY A 1 89 ? -8.124 13.069 8.255 1.00 77.25 89 GLY A C 1
ATOM 654 O O . GLY A 1 89 ? -8.392 14.268 8.217 1.00 77.25 89 GLY A O 1
ATOM 655 N N . GLY A 1 90 ? -7.442 12.541 9.272 1.00 73.56 90 GLY A N 1
ATOM 656 C CA . GLY A 1 90 ? -6.977 13.291 10.442 1.00 73.56 90 GLY A CA 1
ATOM 657 C C . GLY A 1 90 ? -5.525 13.767 10.345 1.00 73.56 90 GLY A C 1
ATOM 658 O O . GLY A 1 90 ? -4.697 13.184 9.644 1.00 73.56 90 GLY A O 1
ATOM 659 N N . THR A 1 91 ? -5.182 14.804 11.114 1.00 78.75 91 THR A N 1
ATOM 660 C CA . THR A 1 91 ? -3.790 15.252 11.272 1.00 78.75 91 THR A CA 1
ATOM 661 C C . THR A 1 91 ? -2.927 14.107 11.789 1.00 78.75 91 THR A C 1
ATOM 663 O O . THR A 1 91 ? -3.247 13.517 12.813 1.00 78.75 91 THR A O 1
ATOM 666 N N . GLY A 1 92 ? -1.819 13.818 11.109 1.00 79.50 92 GLY A N 1
ATOM 667 C CA . GLY A 1 92 ? -0.883 12.778 11.546 1.00 79.50 92 GLY A CA 1
ATOM 668 C C . GLY A 1 92 ? -1.273 11.355 11.131 1.00 79.50 92 GLY A C 1
ATOM 669 O O . GLY A 1 92 ? -0.482 10.448 11.360 1.00 79.50 92 GLY A O 1
ATOM 670 N N . GLN A 1 93 ? -2.413 11.133 10.459 1.00 88.19 93 GLN A N 1
ATOM 671 C CA . GLN A 1 93 ? -2.868 9.777 10.148 1.00 88.19 93 GLN A CA 1
ATOM 672 C C . GLN A 1 93 ? -2.041 9.048 9.082 1.00 88.19 93 GLN A C 1
ATOM 674 O O . GLN A 1 93 ? -2.072 9.382 7.897 1.00 88.19 93 GLN A O 1
ATOM 679 N N . HIS A 1 94 ? -1.336 7.991 9.485 1.00 89.00 94 HIS A N 1
ATOM 680 C CA . HIS A 1 94 ? -0.504 7.180 8.594 1.00 89.00 94 HIS A CA 1
ATOM 681 C C . HIS A 1 94 ? -0.252 5.782 9.155 1.00 89.00 94 HIS A C 1
ATOM 683 O O . HIS A 1 94 ? -0.451 5.536 10.341 1.00 89.00 94 HIS A O 1
ATOM 689 N N . PHE A 1 95 ? 0.267 4.892 8.316 1.00 91.25 95 PHE A N 1
ATOM 690 C CA . PHE A 1 95 ? 0.935 3.675 8.753 1.00 91.25 95 PHE A CA 1
ATOM 691 C C . PHE A 1 95 ? 2.441 3.786 8.576 1.00 91.25 95 PHE A C 1
ATOM 693 O O . PHE A 1 95 ? 2.907 4.315 7.568 1.00 91.25 95 PHE A O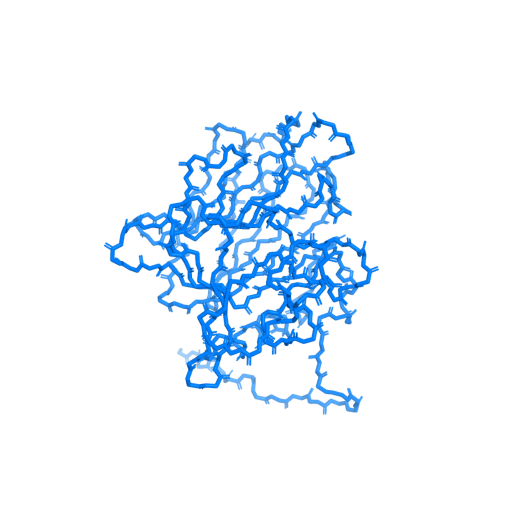 1
ATOM 700 N N . ASP A 1 96 ? 3.168 3.206 9.520 1.00 89.81 96 ASP A N 1
ATOM 701 C CA . ASP A 1 96 ? 4.557 2.797 9.395 1.00 89.81 96 ASP A CA 1
ATOM 702 C C . ASP A 1 96 ? 4.637 1.362 8.875 1.00 89.81 96 ASP A C 1
ATOM 704 O O . ASP A 1 96 ? 3.955 0.456 9.356 1.00 89.81 96 ASP A O 1
ATOM 708 N N . LEU A 1 97 ? 5.514 1.152 7.908 1.00 87.88 97 LEU A N 1
ATOM 709 C CA . LEU A 1 97 ? 5.932 -0.148 7.402 1.00 87.88 97 LEU A CA 1
ATOM 710 C C . LEU A 1 97 ? 7.365 -0.431 7.888 1.00 87.88 97 LEU A C 1
ATOM 712 O O . LEU A 1 97 ? 8.093 0.513 8.220 1.00 87.88 97 LEU A O 1
ATOM 716 N N . PRO A 1 98 ? 7.831 -1.695 7.894 1.00 82.06 98 PRO A N 1
ATOM 717 C CA . PRO A 1 98 ? 9.221 -1.999 8.222 1.00 82.06 98 PRO A CA 1
ATOM 718 C C . PRO A 1 98 ? 10.182 -1.198 7.347 1.00 82.06 98 PRO A C 1
ATOM 720 O O . PRO A 1 98 ? 9.885 -0.940 6.185 1.00 82.06 98 PRO A O 1
ATOM 723 N N . ASN A 1 99 ? 11.357 -0.837 7.872 1.00 68.94 99 ASN A N 1
ATOM 724 C CA . ASN A 1 99 ? 12.340 0.016 7.177 1.00 68.94 99 ASN A CA 1
ATOM 725 C C . ASN A 1 99 ? 12.811 -0.530 5.817 1.00 68.94 99 ASN A C 1
ATOM 727 O O . ASN A 1 99 ? 13.372 0.217 5.024 1.00 68.94 99 ASN A O 1
ATOM 731 N N . HIS A 1 100 ? 12.565 -1.810 5.535 1.00 71.19 100 HIS A N 1
ATOM 732 C CA . HIS A 1 100 ? 12.831 -2.440 4.253 1.00 71.19 100 HIS A CA 1
ATOM 733 C C . HIS A 1 100 ? 11.739 -3.464 3.935 1.00 71.19 100 HIS A C 1
ATOM 735 O O . HIS A 1 100 ? 11.498 -4.364 4.735 1.00 71.19 100 HIS A O 1
ATOM 741 N N . VAL A 1 101 ? 11.127 -3.361 2.754 1.00 72.75 101 VAL A N 1
ATOM 742 C CA . VAL A 1 101 ? 10.018 -4.226 2.302 1.00 72.75 101 VAL A CA 1
ATOM 743 C C . VAL A 1 101 ? 10.446 -5.211 1.206 1.00 72.75 101 VAL A C 1
ATOM 745 O O . VAL A 1 101 ? 9.670 -5.559 0.326 1.00 72.75 101 VAL A O 1
ATOM 748 N N . GLY A 1 102 ? 11.706 -5.655 1.232 1.00 69.75 102 GLY A N 1
ATOM 749 C CA . GLY A 1 102 ? 12.205 -6.699 0.323 1.00 69.75 102 GLY A CA 1
ATOM 750 C C . GLY A 1 102 ? 12.637 -6.213 -1.066 1.00 69.75 102 GLY A C 1
ATOM 751 O O . GLY A 1 102 ? 12.804 -7.035 -1.959 1.00 69.75 102 GLY A O 1
ATOM 752 N N . VAL A 1 103 ? 12.832 -4.904 -1.239 1.00 72.94 103 VAL A N 1
ATOM 753 C CA . VAL A 1 103 ? 13.328 -4.256 -2.465 1.00 72.94 103 VAL A CA 1
ATOM 754 C C . VAL A 1 103 ? 14.346 -3.174 -2.096 1.00 72.94 103 VAL A C 1
ATOM 756 O O . VAL A 1 103 ? 14.111 -2.377 -1.184 1.00 72.94 103 VAL A O 1
ATOM 759 N N . SER A 1 104 ? 15.481 -3.140 -2.793 1.00 68.50 104 SER A N 1
ATOM 760 C CA . SER A 1 104 ? 16.620 -2.276 -2.474 1.00 68.50 104 SER A CA 1
ATOM 761 C C . SER A 1 104 ? 17.291 -1.689 -3.716 1.00 68.50 104 SER A C 1
ATOM 763 O O . SER A 1 104 ? 17.357 -2.333 -4.755 1.00 68.50 104 SER A O 1
ATOM 765 N N . GLY A 1 105 ? 17.854 -0.482 -3.607 1.00 66.94 105 GLY A N 1
ATOM 766 C CA . GLY A 1 105 ? 18.781 0.078 -4.598 1.00 66.94 105 GLY A CA 1
ATOM 767 C C . GLY A 1 105 ? 18.330 -0.054 -6.062 1.00 66.94 105 GLY A C 1
ATOM 768 O O . GLY A 1 105 ? 17.451 0.667 -6.521 1.00 66.94 105 GLY A O 1
ATOM 769 N N . ALA A 1 106 ? 18.985 -0.948 -6.809 1.00 68.06 106 ALA A N 1
ATOM 770 C CA . ALA A 1 106 ? 18.760 -1.168 -8.240 1.00 68.06 106 ALA A CA 1
ATOM 771 C C . ALA A 1 106 ? 17.706 -2.242 -8.563 1.00 68.06 106 ALA A C 1
ATOM 773 O O . ALA A 1 106 ? 17.571 -2.622 -9.726 1.00 68.06 106 ALA A O 1
ATOM 774 N N . ASP A 1 107 ? 17.003 -2.766 -7.560 1.00 77.00 107 ASP A N 1
ATOM 775 C CA . ASP A 1 107 ? 16.063 -3.861 -7.752 1.00 77.00 107 ASP A CA 1
ATOM 776 C C . ASP A 1 107 ? 14.870 -3.420 -8.606 1.00 77.00 107 ASP A C 1
ATOM 778 O O . ASP A 1 107 ? 14.244 -2.375 -8.381 1.00 77.00 107 ASP A O 1
ATOM 782 N N . ASN A 1 108 ? 14.521 -4.267 -9.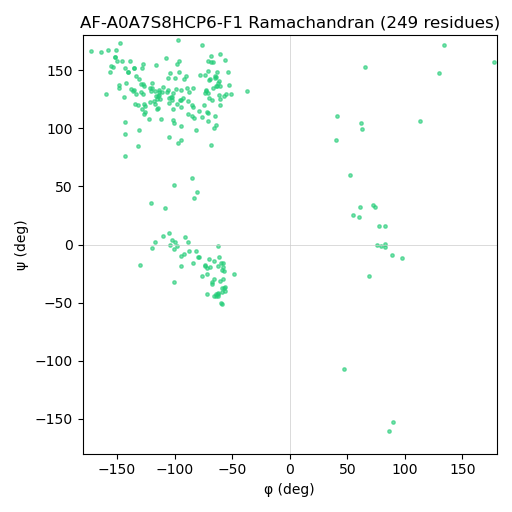573 1.00 83.94 108 ASN A N 1
ATOM 783 C CA . ASN A 1 108 ? 13.289 -4.109 -10.330 1.00 83.94 108 ASN A CA 1
ATOM 784 C C . ASN A 1 108 ? 12.096 -4.198 -9.383 1.00 83.94 108 ASN A C 1
ATOM 786 O O . ASN A 1 108 ? 12.062 -5.043 -8.490 1.00 83.94 108 ASN A O 1
ATOM 790 N N . ARG A 1 109 ? 11.085 -3.363 -9.609 1.00 85.69 109 ARG A N 1
ATOM 791 C CA . ARG A 1 109 ? 9.897 -3.346 -8.755 1.00 85.69 109 ARG A CA 1
ATOM 792 C C . ARG A 1 109 ? 8.677 -2.816 -9.476 1.00 85.69 109 ARG A C 1
ATOM 794 O O . ARG A 1 109 ? 8.785 -1.998 -10.387 1.00 85.69 109 ARG A O 1
ATOM 801 N N . ALA A 1 110 ? 7.525 -3.257 -9.004 1.00 89.31 110 ALA A N 1
ATOM 802 C CA . ALA A 1 110 ? 6.222 -2.776 -9.406 1.00 89.31 110 ALA A CA 1
ATOM 803 C C . ALA A 1 110 ? 5.402 -2.494 -8.149 1.00 89.31 110 ALA A C 1
ATOM 805 O O . ALA A 1 110 ? 5.169 -3.403 -7.351 1.00 89.31 110 ALA A O 1
ATOM 806 N N . LEU A 1 111 ? 4.963 -1.250 -7.973 1.00 89.19 111 LEU A N 1
ATOM 807 C CA . LEU A 1 111 ? 3.991 -0.899 -6.944 1.00 89.19 111 LEU A CA 1
ATOM 808 C C . LEU A 1 111 ? 2.703 -0.452 -7.611 1.00 89.19 111 LEU A C 1
ATOM 810 O O . LEU A 1 111 ? 2.733 0.452 -8.441 1.00 89.19 111 LEU A O 1
ATOM 814 N N . TYR A 1 112 ? 1.588 -1.038 -7.191 1.00 89.88 112 TYR A N 1
ATOM 815 C CA . TYR A 1 112 ? 0.254 -0.603 -7.577 1.00 89.88 112 TYR A CA 1
ATOM 816 C C . TYR A 1 112 ? -0.598 -0.379 -6.337 1.00 89.88 112 TYR A C 1
ATOM 818 O O . TYR A 1 112 ? -0.577 -1.194 -5.415 1.00 89.88 112 TYR A O 1
ATOM 826 N N . PHE A 1 113 ? -1.377 0.695 -6.321 1.00 88.19 113 PHE A N 1
ATOM 827 C CA . PHE A 1 113 ? -2.337 0.977 -5.262 1.00 88.19 113 PHE A CA 1
ATOM 828 C C . PHE A 1 113 ? -3.645 1.514 -5.843 1.00 88.19 113 PHE A C 1
ATOM 830 O O . PHE A 1 113 ? -3.672 2.052 -6.952 1.00 88.19 113 PHE A O 1
ATOM 837 N N . ALA A 1 114 ? -4.725 1.381 -5.077 1.00 88.44 114 ALA A N 1
ATOM 838 C CA . ALA A 1 114 ? -6.004 2.009 -5.372 1.00 88.44 114 ALA A CA 1
ATOM 839 C C . ALA A 1 114 ? -6.347 3.062 -4.317 1.00 88.44 114 ALA A C 1
ATOM 841 O O . ALA A 1 114 ? -6.230 2.811 -3.115 1.00 88.44 114 ALA A O 1
ATOM 842 N N . GLY A 1 115 ? -6.767 4.245 -4.759 1.00 85.06 115 GLY A N 1
ATOM 843 C CA . GLY A 1 115 ? -7.078 5.342 -3.852 1.00 85.06 115 GLY A CA 1
ATOM 844 C C . GLY A 1 115 ? -7.716 6.559 -4.509 1.00 85.06 115 GLY A C 1
ATOM 845 O O . GLY A 1 115 ? -7.694 6.720 -5.731 1.00 85.06 115 GLY A O 1
ATOM 846 N N . SER A 1 116 ? -8.245 7.439 -3.668 1.00 79.56 116 SER A N 1
ATOM 847 C CA . SER A 1 116 ? -8.675 8.797 -4.010 1.00 79.56 116 SER A CA 1
ATO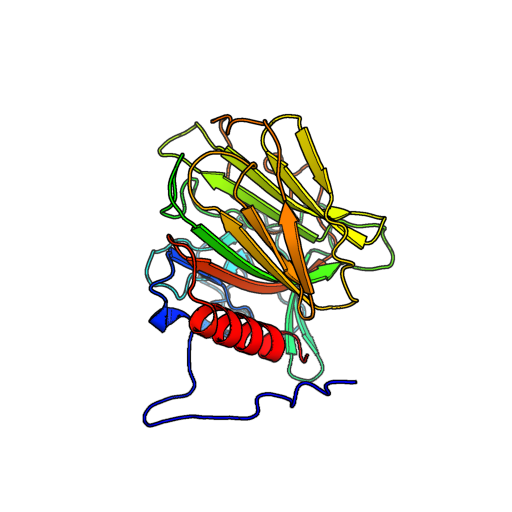M 848 C C . SER A 1 116 ? -8.106 9.793 -3.011 1.00 79.56 116 SER A C 1
ATOM 850 O O . SER A 1 116 ? -8.038 9.512 -1.818 1.00 79.56 116 SER A O 1
ATOM 852 N N . ALA A 1 117 ? -7.716 10.973 -3.492 1.00 72.00 117 ALA A N 1
ATOM 853 C CA . ALA A 1 117 ? -7.494 12.111 -2.614 1.00 72.00 117 ALA A CA 1
ATOM 854 C C . ALA A 1 117 ? -8.856 12.634 -2.167 1.00 72.00 117 ALA A C 1
ATOM 856 O O . ALA A 1 117 ? -9.807 12.627 -2.958 1.00 72.00 117 ALA A O 1
ATOM 857 N N . ASP A 1 118 ? -8.939 13.134 -0.941 1.00 63.88 118 ASP A N 1
ATOM 858 C CA . ASP A 1 118 ? -10.043 14.015 -0.595 1.00 63.88 118 ASP A CA 1
ATOM 859 C C . ASP A 1 118 ? -9.908 15.296 -1.436 1.00 63.88 118 ASP A C 1
ATOM 861 O O . ASP A 1 118 ? -8.969 16.087 -1.294 1.00 63.88 118 ASP A O 1
ATOM 865 N N . ALA A 1 119 ? -10.834 15.469 -2.381 1.00 46.34 119 ALA A N 1
ATOM 866 C CA . ALA A 1 119 ? -10.841 16.589 -3.315 1.00 46.34 119 ALA A CA 1
ATOM 867 C C . ALA A 1 119 ? -10.989 17.948 -2.602 1.00 46.34 119 ALA A C 1
ATOM 869 O O . ALA A 1 119 ? -10.660 18.980 -3.189 1.00 46.34 119 ALA A O 1
ATOM 870 N N . ALA A 1 120 ? -11.466 17.969 -1.351 1.00 45.91 120 ALA A N 1
ATOM 871 C CA . ALA A 1 120 ? -11.713 19.197 -0.602 1.00 45.91 120 ALA A CA 1
ATOM 872 C C . ALA A 1 120 ? -10.436 19.906 -0.112 1.00 45.91 120 ALA A C 1
ATOM 874 O O . ALA A 1 120 ? -10.490 21.093 0.213 1.00 45.91 120 ALA A O 1
ATOM 875 N N . SER A 1 121 ? -9.288 19.226 -0.065 1.00 48.41 121 SER A N 1
ATOM 876 C CA . SER A 1 121 ? -8.106 19.722 0.654 1.00 48.41 121 SER A CA 1
ATOM 877 C C . SER A 1 121 ? -6.880 20.003 -0.217 1.00 48.41 121 SER A C 1
ATOM 879 O O . SER A 1 121 ? -5.833 20.376 0.314 1.00 48.41 121 SER A O 1
ATOM 881 N N . GLY A 1 122 ? -6.959 19.833 -1.545 1.00 51.03 122 GLY A N 1
ATOM 882 C CA . GLY A 1 122 ? -5.755 19.862 -2.393 1.00 51.03 122 GLY A CA 1
ATOM 883 C C . GLY A 1 122 ? -4.704 18.847 -1.918 1.00 51.03 122 GLY A C 1
ATOM 884 O O . GLY A 1 122 ? -3.501 19.059 -2.095 1.00 51.03 122 GLY A O 1
ATOM 885 N N . SER A 1 123 ? -5.164 17.794 -1.232 1.00 54.41 123 SER A N 1
ATOM 886 C CA . SER A 1 123 ? -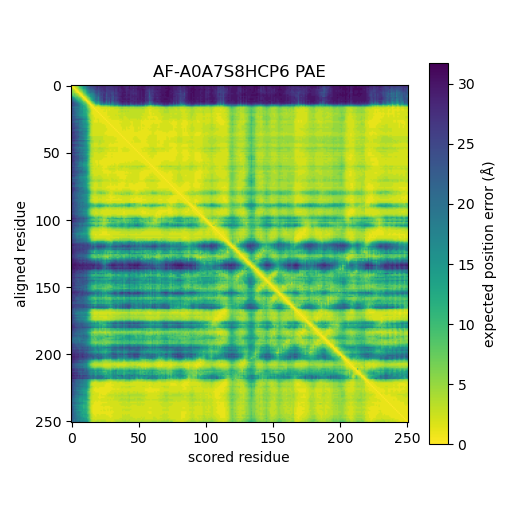4.317 16.840 -0.540 1.00 54.41 123 SER A CA 1
ATOM 887 C C . SER A 1 123 ? -3.690 15.862 -1.506 1.00 54.41 123 SER A C 1
ATOM 889 O O . SER A 1 123 ? -4.283 15.419 -2.486 1.00 54.41 123 SER A O 1
ATOM 891 N N . ASN A 1 124 ? -2.468 15.493 -1.154 1.00 58.34 124 ASN A N 1
ATOM 892 C CA . ASN A 1 124 ? -1.758 14.423 -1.807 1.00 58.34 124 ASN A CA 1
ATOM 893 C C . ASN A 1 124 ? -2.396 13.074 -1.457 1.00 58.34 124 ASN A C 1
ATOM 895 O O . ASN A 1 124 ? -2.749 12.908 -0.304 1.00 58.34 124 ASN A O 1
ATOM 899 N N . ILE A 1 125 ? -2.510 12.103 -2.372 1.00 65.12 125 ILE A N 1
ATOM 900 C CA . ILE A 1 125 ? -2.522 10.674 -1.976 1.00 65.12 125 ILE A CA 1
ATOM 901 C C . ILE A 1 125 ? -1.061 10.288 -1.861 1.00 65.12 125 ILE A C 1
ATOM 903 O O . ILE A 1 125 ? -0.379 10.424 -2.861 1.00 65.12 125 ILE A O 1
ATOM 907 N N . GLY A 1 126 ? -0.556 9.874 -0.703 1.00 66.69 126 GLY A N 1
ATOM 908 C CA . GLY A 1 126 ? 0.885 9.703 -0.508 1.00 66.69 126 GLY A CA 1
ATOM 909 C C . GLY A 1 126 ? 1.262 8.320 -0.007 1.00 66.69 126 GLY A C 1
ATOM 910 O O . GLY A 1 126 ? 0.974 7.987 1.142 1.00 66.69 126 GLY A O 1
ATOM 911 N N . VAL A 1 127 ? 1.973 7.553 -0.830 1.00 70.31 127 VAL A N 1
ATOM 912 C CA . VAL A 1 127 ? 2.711 6.372 -0.372 1.00 70.31 127 VAL A CA 1
ATOM 913 C C . VAL A 1 127 ? 4.205 6.653 -0.447 1.00 70.31 127 VAL A C 1
ATOM 915 O O . VAL A 1 127 ? 4.691 7.203 -1.437 1.00 70.31 127 VAL A O 1
ATOM 918 N N . TYR A 1 128 ? 4.925 6.279 0.606 1.00 69.56 128 TYR A N 1
ATOM 919 C CA . TYR A 1 128 ? 6.339 6.562 0.787 1.00 69.56 128 TYR A CA 1
ATOM 920 C C . TYR A 1 128 ? 7.096 5.284 1.062 1.00 69.56 128 TYR A C 1
ATOM 922 O O . TYR A 1 128 ? 6.853 4.620 2.068 1.00 69.56 128 TYR A O 1
ATOM 930 N N . PHE A 1 129 ? 8.067 4.990 0.207 1.00 67.75 129 PHE A N 1
ATOM 931 C CA . PHE A 1 129 ? 8.979 3.889 0.445 1.00 67.75 129 PHE A CA 1
ATOM 932 C C . PHE A 1 129 ? 10.432 4.350 0.531 1.00 67.75 129 PHE A C 1
ATOM 934 O O . PHE A 1 129 ? 10.868 5.138 -0.299 1.00 67.75 129 PHE A O 1
ATOM 941 N N . ASN A 1 130 ? 11.124 3.829 1.545 1.00 60.69 130 ASN A N 1
ATOM 942 C CA . ASN A 1 130 ? 12.552 3.704 1.786 1.00 60.69 130 ASN A CA 1
ATOM 943 C C . ASN A 1 130 ? 13.040 2.325 1.319 1.00 60.69 130 ASN A C 1
ATOM 945 O O . ASN A 1 130 ? 12.618 1.290 1.840 1.00 60.69 130 ASN A O 1
ATOM 949 N N . LEU A 1 131 ? 13.951 2.319 0.345 1.00 53.34 131 LEU A N 1
ATOM 950 C CA . LEU A 1 131 ? 14.554 1.109 -0.226 1.00 53.34 131 LEU A CA 1
ATOM 951 C C . LEU A 1 131 ? 16.039 1.018 0.176 1.00 53.34 131 LEU A C 1
ATOM 953 O O . LEU A 1 131 ? 16.769 2.001 0.041 1.00 53.34 131 LEU A O 1
ATOM 957 N N . GLY A 1 132 ? 16.473 -0.150 0.678 1.00 45.66 132 GLY A N 1
ATOM 958 C CA . GLY A 1 132 ? 17.831 -0.435 1.194 1.00 45.66 132 GLY A CA 1
ATOM 959 C C . GLY A 1 132 ? 17.897 -1.101 2.594 1.00 45.66 132 GLY A C 1
ATOM 960 O O . GLY A 1 132 ? 17.038 -0.838 3.435 1.00 45.66 132 GLY A O 1
ATOM 961 N N . PRO A 1 133 ? 18.895 -1.969 2.888 1.00 37.56 133 PRO A N 1
ATOM 962 C CA . PRO A 1 133 ? 19.089 -2.536 4.224 1.00 37.56 133 PRO A CA 1
ATOM 963 C C . PRO A 1 133 ? 19.665 -1.498 5.202 1.00 37.56 133 PRO A C 1
ATOM 965 O O . PRO A 1 133 ? 20.686 -0.868 4.935 1.00 37.56 133 PRO A O 1
ATOM 968 N N . GLY A 1 134 ? 19.046 -1.372 6.378 1.00 43.53 134 GLY A N 1
ATOM 969 C CA .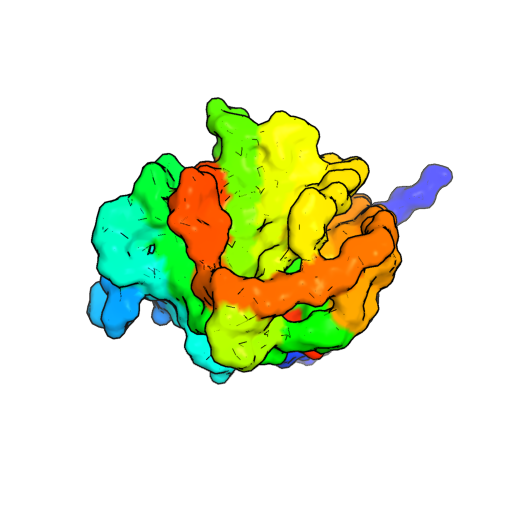 GLY A 1 134 ? 19.495 -0.467 7.439 1.00 43.53 134 GLY A CA 1
ATOM 970 C C . GLY A 1 134 ? 18.962 0.963 7.306 1.00 43.53 134 GLY A C 1
ATOM 971 O O . GLY A 1 134 ? 17.956 1.225 6.656 1.00 43.53 134 GLY A O 1
ATOM 972 N N . ASN A 1 135 ? 19.626 1.904 7.976 1.00 35.94 135 ASN A N 1
ATOM 973 C CA . ASN A 1 135 ? 19.192 3.298 8.076 1.00 35.94 135 ASN A CA 1
ATOM 974 C C . ASN A 1 135 ? 19.575 4.118 6.820 1.00 35.94 135 ASN A C 1
ATOM 976 O O . ASN A 1 135 ? 20.102 5.210 6.946 1.00 35.94 135 ASN A O 1
ATOM 980 N N . THR A 1 136 ? 19.371 3.635 5.598 1.00 41.34 136 THR A N 1
ATOM 981 C CA . THR A 1 136 ? 19.746 4.359 4.360 1.00 41.34 136 THR A CA 1
ATOM 982 C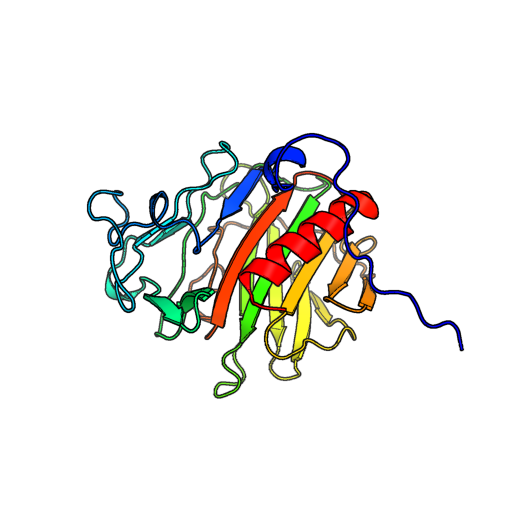 C . THR A 1 136 ? 18.690 4.111 3.284 1.00 41.34 136 THR A C 1
ATOM 984 O O . THR A 1 136 ? 18.877 3.279 2.406 1.00 41.34 136 THR A O 1
ATOM 987 N N . GLY A 1 137 ? 17.546 4.781 3.404 1.00 43.53 137 GLY A N 1
ATOM 988 C CA . GLY A 1 137 ? 16.373 4.648 2.542 1.00 43.53 137 GLY A CA 1
ATOM 989 C C . GLY A 1 137 ? 16.351 5.528 1.282 1.00 43.53 137 GLY A C 1
ATOM 990 O O . GLY A 1 137 ? 16.549 6.737 1.286 1.00 43.53 137 GLY A O 1
ATOM 991 N N . GLU A 1 138 ? 16.060 4.931 0.143 1.00 52.84 138 GLU A N 1
ATOM 992 C CA . GLU A 1 138 ? 15.626 5.673 -1.045 1.00 52.84 138 GLU A CA 1
ATOM 993 C C . GLU A 1 138 ? 14.392 6.544 -0.753 1.00 52.84 138 GLU A C 1
ATOM 995 O O . GLU A 1 138 ? 13.410 6.033 -0.247 1.00 52.84 138 GLU A O 1
ATOM 1000 N N . ARG A 1 139 ? 14.365 7.841 -1.084 1.00 55.16 139 ARG A N 1
ATOM 1001 C CA . ARG A 1 139 ? 13.101 8.602 -1.009 1.00 55.16 139 ARG A CA 1
ATOM 1002 C C . ARG A 1 139 ? 12.287 8.341 -2.260 1.00 55.16 139 ARG A C 1
ATOM 1004 O O . ARG A 1 139 ? 12.526 9.015 -3.254 1.00 55.16 139 ARG A O 1
ATOM 1011 N N . TRP A 1 140 ? 11.315 7.443 -2.196 1.00 59.34 140 TRP A N 1
ATOM 1012 C CA . TRP A 1 140 ? 10.327 7.304 -3.255 1.00 59.34 140 TRP A CA 1
ATOM 1013 C C . TRP A 1 140 ? 8.947 7.695 -2.739 1.00 59.34 140 TRP A C 1
ATOM 1015 O O . TRP A 1 140 ? 8.423 7.085 -1.807 1.00 59.34 140 TRP A O 1
ATOM 1025 N N . SER A 1 141 ? 8.371 8.746 -3.324 1.00 62.72 141 SER A N 1
ATOM 1026 C CA . SER A 1 141 ? 6.993 9.146 -3.043 1.00 62.72 141 SER A CA 1
ATOM 1027 C C . SER A 1 141 ? 6.137 8.972 -4.277 1.00 62.72 141 SER A C 1
ATOM 1029 O O . SER A 1 141 ? 6.464 9.550 -5.316 1.00 62.72 141 SER A O 1
ATOM 1031 N N . LEU A 1 142 ? 5.020 8.273 -4.130 1.00 66.81 142 LEU A N 1
ATOM 1032 C CA . LEU A 1 142 ? 3.950 8.273 -5.108 1.00 66.81 142 LEU A CA 1
ATOM 1033 C C . LEU A 1 142 ? 2.845 9.188 -4.601 1.00 66.81 142 LEU A C 1
ATOM 1035 O O . LEU A 1 142 ? 2.193 8.873 -3.606 1.00 66.81 142 LEU A O 1
ATOM 1039 N N . VAL A 1 143 ? 2.727 10.356 -5.237 1.00 67.38 143 VAL A N 1
ATOM 1040 C CA . VAL A 1 143 ? 1.901 11.465 -4.762 1.00 67.38 143 VAL A CA 1
ATOM 1041 C C . VAL A 1 143 ? 0.942 11.964 -5.833 1.00 67.38 143 VAL A C 1
ATOM 1043 O O . VAL A 1 143 ? 1.388 12.306 -6.914 1.00 67.38 143 VAL A O 1
ATOM 1046 N N . VAL A 1 144 ? -0.348 12.108 -5.544 1.00 62.28 144 VAL A N 1
ATOM 1047 C CA . VAL A 1 144 ? -1.258 12.893 -6.408 1.00 62.28 144 VAL A CA 1
ATOM 1048 C C . VAL A 1 144 ? -1.174 14.360 -6.026 1.00 62.28 144 VAL A C 1
ATOM 1050 O O . VAL A 1 144 ? -1.614 14.691 -4.948 1.00 62.28 144 VAL A O 1
ATOM 1053 N N . ASN A 1 145 ? -0.611 15.257 -6.831 1.00 60.56 145 ASN A N 1
ATOM 1054 C CA . ASN A 1 145 ? -0.487 16.659 -6.399 1.00 60.56 145 ASN A CA 1
ATOM 1055 C C . ASN A 1 145 ? -1.818 17.443 -6.484 1.00 60.56 145 ASN A C 1
ATOM 1057 O O . ASN A 1 145 ? -2.781 16.979 -7.085 1.00 60.56 145 ASN A O 1
ATOM 1061 N N . GLY A 1 146 ? -1.858 18.675 -5.956 1.00 57.34 146 GLY A N 1
ATOM 1062 C CA . GLY A 1 146 ? -3.029 19.571 -6.042 1.00 57.34 146 GLY A CA 1
ATOM 1063 C C . GLY A 1 146 ? -3.455 19.986 -7.464 1.00 57.34 146 GLY A C 1
ATOM 1064 O O . GLY A 1 146 ? -4.439 20.704 -7.617 1.00 57.34 146 GLY A O 1
ATOM 1065 N N . SER A 1 147 ? -2.731 19.533 -8.495 1.00 61.25 147 SER A N 1
ATOM 1066 C CA . SER A 1 147 ? -3.094 19.633 -9.914 1.00 61.25 147 SER A CA 1
ATOM 1067 C C . SER A 1 147 ? -3.583 18.296 -10.502 1.00 61.25 147 SER A C 1
ATOM 1069 O O . SER A 1 147 ? -3.737 18.200 -11.715 1.00 61.25 147 SER A O 1
ATOM 1071 N N . ASN A 1 148 ? -3.830 17.278 -9.669 1.00 61.91 148 ASN A N 1
ATOM 1072 C CA . ASN A 1 148 ? -4.239 15.913 -10.030 1.00 61.91 148 ASN A CA 1
ATOM 1073 C C . ASN A 1 148 ? -3.234 15.145 -10.908 1.00 61.91 148 ASN A C 1
ATOM 1075 O O . ASN A 1 148 ? -3.626 14.297 -11.711 1.00 61.91 148 ASN A O 1
ATOM 1079 N N . ASN A 1 149 ? -1.937 15.407 -10.745 1.00 61.25 149 ASN A N 1
ATOM 1080 C CA . ASN A 1 149 ? -0.891 14.664 -11.452 1.00 61.25 149 ASN A CA 1
ATOM 1081 C C . ASN A 1 149 ? -0.277 13.598 -10.549 1.00 61.25 149 ASN A C 1
ATOM 1083 O O . ASN A 1 149 ? -0.018 13.872 -9.372 1.00 61.25 149 ASN A O 1
ATOM 1087 N N . LEU A 1 150 ? 0.067 12.437 -11.120 1.00 68.62 150 LEU A N 1
ATOM 1088 C CA . LEU A 1 150 ? 0.925 11.478 -10.427 1.00 68.62 150 LEU A CA 1
ATOM 1089 C C . LEU A 1 150 ? 2.346 12.026 -10.376 1.00 68.62 150 LEU A C 1
ATOM 1091 O O . LEU A 1 150 ? 3.017 12.187 -11.390 1.00 68.62 150 LEU A O 1
ATOM 1095 N N . ARG A 1 151 ? 2.823 12.323 -9.182 1.00 69.38 151 ARG A N 1
ATOM 1096 C CA . ARG A 1 151 ? 4.178 12.764 -8.915 1.00 69.38 151 ARG A CA 1
ATOM 1097 C C . ARG A 1 151 ? 4.974 11.597 -8.365 1.00 69.38 151 ARG A C 1
ATOM 1099 O O . ARG A 1 151 ? 4.628 11.042 -7.324 1.00 69.38 151 ARG A O 1
ATOM 1106 N N . ILE A 1 152 ? 6.081 11.306 -9.035 1.00 69.38 152 ILE A N 1
ATOM 1107 C CA . ILE A 1 152 ? 7.150 10.470 -8.502 1.00 69.38 152 ILE A CA 1
ATOM 1108 C C . ILE A 1 152 ? 8.293 11.400 -8.120 1.00 69.38 152 ILE A C 1
ATOM 1110 O O . ILE A 1 152 ? 8.796 12.149 -8.957 1.00 69.38 152 ILE A O 1
ATOM 1114 N N . ALA A 1 153 ? 8.705 11.379 -6.858 1.00 65.50 153 ALA A N 1
ATOM 1115 C CA . ALA A 1 153 ? 9.900 12.095 -6.423 1.00 65.50 153 ALA A CA 1
ATOM 1116 C C . ALA A 1 153 ? 10.972 11.099 -5.984 1.00 65.50 153 ALA A C 1
ATOM 1118 O O . ALA A 1 153 ? 10.665 10.207 -5.194 1.00 65.50 153 ALA A O 1
ATOM 1119 N N . ILE A 1 154 ? 12.199 11.294 -6.485 1.00 59.03 154 ILE A N 1
ATOM 1120 C CA . ILE A 1 154 ? 13.432 10.636 -6.033 1.00 59.03 154 ILE A CA 1
ATOM 1121 C C . ILE A 1 154 ? 14.500 11.724 -5.904 1.00 59.03 154 ILE A C 1
ATOM 1123 O O . ILE A 1 154 ? 14.760 12.442 -6.860 1.00 59.03 154 ILE A O 1
ATOM 1127 N N . GLN A 1 155 ? 15.047 11.883 -4.693 1.00 53.56 155 GLN A N 1
ATOM 1128 C CA . GLN A 1 155 ? 16.105 12.841 -4.324 1.00 53.56 155 GLN A CA 1
ATOM 1129 C C . GLN A 1 155 ? 16.010 14.249 -4.954 1.00 53.56 155 GLN A C 1
ATOM 1131 O O . GLN A 1 155 ? 16.666 14.525 -5.946 1.00 53.56 155 GLN A O 1
ATOM 1136 N N . GLY A 1 156 ? 15.322 15.211 -4.328 1.00 51.09 156 GLY A N 1
ATOM 1137 C CA . GLY A 1 156 ? 15.424 16.640 -4.703 1.00 51.09 156 GLY A CA 1
ATOM 1138 C C . GLY A 1 156 ? 14.828 17.020 -6.072 1.00 51.09 156 GLY A C 1
ATOM 1139 O O . GLY A 1 156 ? 14.344 18.141 -6.216 1.00 51.09 156 GLY A O 1
ATOM 1140 N N . GLY A 1 157 ? 14.773 16.085 -7.021 1.00 57.81 157 GLY A N 1
ATOM 1141 C CA . GLY A 1 157 ? 14.040 16.132 -8.271 1.00 57.81 157 GLY A CA 1
ATOM 1142 C C . GLY A 1 157 ? 12.701 15.403 -8.165 1.00 57.81 157 GLY A C 1
ATOM 1143 O O . GLY A 1 157 ? 12.467 14.541 -7.312 1.00 57.81 157 GLY A O 1
ATOM 1144 N N . ALA A 1 158 ? 11.769 15.793 -9.024 1.00 65.62 158 ALA A N 1
ATOM 1145 C CA . ALA A 1 158 ? 10.490 15.124 -9.155 1.00 65.62 158 ALA A CA 1
ATOM 1146 C C . ALA A 1 158 ? 10.071 15.088 -10.615 1.00 65.62 158 ALA A C 1
ATOM 1148 O O . ALA A 1 158 ? 10.176 16.089 -11.323 1.00 65.62 158 ALA A O 1
ATOM 1149 N N . TYR A 1 159 ? 9.534 13.949 -11.021 1.00 70.12 159 TYR A N 1
ATOM 1150 C CA . TYR A 1 159 ? 8.791 13.822 -12.253 1.00 70.12 159 TYR A CA 1
ATOM 1151 C C . TYR A 1 159 ? 7.303 14.005 -11.943 1.00 70.12 159 TYR A C 1
ATOM 1153 O O . TYR A 1 159 ? 6.749 13.318 -11.082 1.00 70.12 159 TYR A O 1
ATOM 1161 N N . ASN A 1 160 ? 6.659 14.951 -12.625 1.00 69.94 160 ASN A N 1
ATOM 1162 C CA . ASN A 1 160 ? 5.207 15.083 -12.603 1.00 69.94 160 ASN A CA 1
ATOM 1163 C C . ASN A 1 160 ? 4.670 14.468 -13.889 1.00 69.94 160 ASN A C 1
ATOM 1165 O O . ASN A 1 160 ? 4.958 14.966 -14.975 1.00 69.94 160 ASN A O 1
ATOM 1169 N N . SER A 1 161 ? 3.890 13.409 -13.740 1.00 66.38 161 SER A N 1
ATOM 1170 C CA . SER A 1 161 ? 3.205 12.741 -14.832 1.00 66.38 161 SER A CA 1
ATOM 1171 C C . SER A 1 161 ? 2.169 13.659 -15.474 1.00 66.38 161 SER A C 1
ATOM 1173 O O . SER A 1 161 ? 1.495 14.430 -14.787 1.00 66.38 161 SER A O 1
ATOM 1175 N N . SER A 1 162 ? 2.033 13.554 -16.793 1.00 63.41 162 SER A N 1
ATOM 1176 C CA . SER A 1 162 ? 0.886 14.050 -17.549 1.00 63.41 162 SER A CA 1
ATOM 1177 C C . SER A 1 162 ? -0.308 13.084 -17.523 1.00 63.41 162 SER A C 1
ATOM 1179 O O . SER A 1 162 ? -1.388 13.443 -18.000 1.00 63.41 162 SER A O 1
ATOM 1181 N N . VAL A 1 163 ? -0.161 11.885 -16.936 1.00 62.44 163 VAL A N 1
ATOM 1182 C CA . VAL A 1 163 ? -1.283 10.982 -16.633 1.00 62.44 163 VAL A CA 1
ATOM 1183 C C . VAL A 1 163 ? -2.193 11.664 -15.614 1.00 62.44 163 VAL A C 1
ATOM 1185 O O . VAL A 1 163 ? -1.891 11.729 -14.421 1.00 62.44 163 VAL A O 1
ATOM 1188 N N . GLY A 1 164 ? -3.316 12.186 -16.110 1.00 57.03 164 GLY A N 1
ATOM 1189 C CA . GLY A 1 164 ? -4.371 12.752 -15.281 1.00 57.03 164 GLY A CA 1
ATOM 1190 C C . GLY A 1 164 ? -4.955 11.690 -14.355 1.00 57.03 164 GLY A C 1
ATOM 1191 O O . GLY A 1 164 ? -5.332 10.601 -14.791 1.00 57.03 164 GLY A O 1
ATOM 1192 N N . ILE A 1 165 ? -5.018 12.014 -13.072 1.00 59.53 165 ILE A N 1
ATOM 1193 C CA . ILE A 1 165 ? -5.556 11.140 -12.037 1.00 59.53 165 ILE A CA 1
ATOM 1194 C C . ILE A 1 165 ? -7.058 11.385 -11.933 1.00 59.53 165 ILE A C 1
ATOM 1196 O O . ILE A 1 165 ? -7.507 12.517 -11.749 1.00 59.53 165 ILE A O 1
ATOM 1200 N N . ALA A 1 166 ? -7.838 10.318 -12.095 1.00 52.53 166 ALA A N 1
ATOM 1201 C CA . ALA A 1 166 ? -9.283 10.359 -11.923 1.00 52.53 166 ALA A CA 1
ATOM 1202 C C . ALA A 1 166 ? -9.645 10.514 -10.435 1.00 52.53 166 ALA A C 1
ATOM 1204 O O . ALA A 1 166 ? -8.881 10.123 -9.548 1.00 52.53 166 ALA A O 1
ATOM 1205 N N . SER A 1 167 ? -10.852 11.010 -10.142 1.00 66.62 167 SER A N 1
ATOM 1206 C CA . SER A 1 167 ? -11.502 10.675 -8.866 1.00 66.62 167 SER A CA 1
ATOM 1207 C C . SER A 1 167 ? -11.472 9.155 -8.709 1.00 66.62 167 SER A C 1
ATOM 1209 O O . SER A 1 167 ? -11.859 8.501 -9.666 1.00 66.62 167 SER A O 1
ATOM 1211 N N . THR A 1 168 ? -11.022 8.629 -7.568 1.00 78.50 168 THR A N 1
ATOM 1212 C CA . THR A 1 168 ? -10.812 7.191 -7.280 1.00 78.50 168 THR A CA 1
ATOM 1213 C C . THR A 1 168 ? -10.192 6.402 -8.437 1.00 78.50 168 THR A C 1
ATOM 1215 O O . THR A 1 168 ? -10.827 6.122 -9.446 1.00 78.50 168 THR A O 1
ATOM 1218 N N . GLY A 1 169 ? -8.942 5.967 -8.299 1.00 80.62 169 GLY A N 1
ATOM 1219 C CA . GLY A 1 169 ? -8.288 5.217 -9.371 1.00 80.62 169 GLY A CA 1
ATOM 1220 C C . GLY A 1 169 ? -7.300 4.179 -8.889 1.00 80.62 169 GLY A C 1
ATOM 1221 O O . GLY A 1 169 ? -6.976 4.099 -7.705 1.00 80.62 169 GLY A O 1
ATOM 1222 N N . VAL A 1 170 ? -6.815 3.405 -9.858 1.00 85.81 170 VAL A N 1
ATOM 1223 C CA . VAL A 1 170 ? -5.677 2.504 -9.698 1.00 85.81 170 VAL A CA 1
ATOM 1224 C C . VAL A 1 170 ? -4.465 3.145 -10.344 1.00 85.81 170 VAL A C 1
ATOM 1226 O O . VAL A 1 170 ? -4.501 3.517 -11.521 1.00 85.81 170 VAL A O 1
ATOM 1229 N N . TYR A 1 171 ? -3.392 3.236 -9.573 1.00 82.50 171 TYR A N 1
ATOM 1230 C CA . TYR A 1 171 ? -2.156 3.877 -9.980 1.00 82.50 171 TYR A CA 1
ATOM 1231 C C . TYR A 1 171 ? -0.995 2.946 -9.709 1.00 82.50 171 TYR A C 1
ATOM 1233 O O . TYR A 1 171 ? -0.935 2.301 -8.661 1.00 82.50 171 TYR A O 1
ATOM 1241 N N . GLY A 1 172 ? -0.067 2.884 -10.652 1.00 83.94 172 GLY A N 1
ATOM 1242 C CA . GLY A 1 172 ? 1.112 2.061 -10.504 1.00 83.94 172 GLY A CA 1
ATOM 1243 C C . GLY A 1 172 ? 2.345 2.661 -11.134 1.00 83.94 172 GLY A C 1
ATOM 1244 O O . GLY A 1 172 ? 2.281 3.505 -12.027 1.00 83.94 172 GLY A O 1
ATOM 1245 N N . VAL A 1 173 ? 3.482 2.204 -10.637 1.00 82.69 173 VAL A N 1
ATOM 1246 C CA . VAL A 1 173 ? 4.795 2.556 -11.150 1.00 82.69 173 VAL A CA 1
ATOM 1247 C C . VAL A 1 173 ? 5.615 1.289 -11.229 1.00 82.69 173 VAL A C 1
ATOM 1249 O O . VAL A 1 173 ? 5.683 0.514 -10.274 1.00 82.69 173 VAL A O 1
ATOM 1252 N N . GLU A 1 174 ? 6.261 1.106 -12.368 1.00 87.25 174 GLU A N 1
ATOM 1253 C CA . GLU A 1 174 ? 7.238 0.049 -12.574 1.00 87.25 174 GLU A CA 1
ATOM 1254 C C . GLU A 1 174 ? 8.597 0.675 -12.829 1.00 87.25 174 GLU A C 1
ATOM 1256 O O . GLU A 1 174 ? 8.721 1.546 -13.690 1.00 87.25 174 GLU A O 1
ATOM 1261 N N . LEU A 1 175 ? 9.602 0.234 -12.075 1.00 81.38 175 LEU A N 1
ATOM 1262 C CA . LEU A 1 175 ? 10.988 0.642 -12.251 1.00 81.38 175 LEU A CA 1
ATOM 1263 C C . LEU A 1 175 ? 11.813 -0.572 -12.665 1.00 81.38 175 LEU A C 1
ATOM 1265 O O . LEU A 1 175 ? 11.815 -1.597 -11.974 1.00 81.38 175 LEU A O 1
ATOM 1269 N N . ALA A 1 176 ? 12.517 -0.430 -13.786 1.00 81.06 176 ALA A N 1
ATOM 1270 C CA . ALA A 1 176 ? 13.560 -1.346 -14.210 1.00 81.06 176 ALA A CA 1
ATOM 1271 C C . ALA A 1 176 ? 14.925 -0.728 -13.856 1.00 81.06 176 ALA A C 1
ATOM 1273 O O . ALA A 1 176 ? 15.376 0.202 -14.516 1.00 81.06 176 ALA A O 1
ATOM 1274 N N . GLY A 1 177 ? 15.583 -1.216 -12.803 1.00 72.94 177 GLY A N 1
ATOM 1275 C CA . GLY A 1 177 ? 16.895 -0.722 -12.376 1.00 72.94 177 GLY A CA 1
ATOM 1276 C C . GLY A 1 177 ? 16.880 0.442 -11.371 1.00 72.94 177 GLY A C 1
ATOM 1277 O O . GLY A 1 177 ? 15.975 0.585 -10.547 1.00 72.94 177 GLY A O 1
ATOM 1278 N N . SER A 1 178 ? 17.949 1.251 -11.403 1.00 62.47 178 SER A N 1
ATOM 1279 C CA . SER A 1 178 ? 18.340 2.192 -10.335 1.00 62.47 178 SER A CA 1
ATOM 1280 C C . SER A 1 178 ? 18.175 3.685 -10.646 1.00 62.47 178 SER A C 1
ATOM 1282 O O . SER A 1 178 ? 18.643 4.522 -9.871 1.00 62.47 178 SER A O 1
ATOM 1284 N N . THR A 1 179 ? 17.566 4.058 -11.774 1.00 62.16 179 THR A N 1
ATOM 1285 C CA . THR A 1 179 ? 17.367 5.474 -12.130 1.00 62.16 179 THR A CA 1
ATOM 1286 C C . THR A 1 179 ? 15.915 5.748 -12.486 1.00 62.16 179 THR A C 1
ATOM 1288 O O . THR A 1 179 ? 15.215 4.868 -12.983 1.00 62.16 179 THR A O 1
ATOM 1291 N N . LEU A 1 180 ? 15.471 6.991 -12.273 1.00 62.25 180 LEU A N 1
ATOM 1292 C CA . LEU A 1 180 ? 14.171 7.463 -12.766 1.00 62.25 180 LEU A CA 1
ATOM 1293 C C . LEU A 1 180 ? 14.060 7.429 -14.302 1.00 62.25 180 LEU A C 1
ATOM 1295 O O . LEU A 1 180 ? 12.982 7.649 -14.833 1.00 62.25 180 LEU A O 1
ATOM 1299 N N . GLY A 1 181 ? 15.160 7.213 -15.033 1.00 60.84 181 GLY A N 1
ATOM 1300 C CA . GLY A 1 181 ? 15.189 7.225 -16.496 1.00 60.84 181 GLY A CA 1
ATOM 1301 C C . GLY A 1 181 ? 14.285 6.184 -17.157 1.00 60.84 181 GLY A C 1
ATOM 1302 O O . GLY A 1 181 ? 13.743 6.459 -18.225 1.00 60.84 181 GLY A O 1
ATOM 1303 N N . ASP A 1 182 ? 14.102 5.034 -16.503 1.00 67.44 182 ASP A N 1
ATOM 1304 C CA . ASP A 1 182 ? 13.512 3.833 -17.101 1.00 67.44 182 ASP A CA 1
ATOM 1305 C C . ASP A 1 182 ? 12.238 3.377 -16.371 1.00 67.44 182 ASP A C 1
ATOM 1307 O O . ASP A 1 182 ? 11.989 2.177 -16.211 1.00 67.44 182 ASP A O 1
ATOM 1311 N N . ASN A 1 183 ? 11.421 4.321 -15.885 1.00 75.00 183 ASN A N 1
ATOM 1312 C CA . ASN A 1 183 ? 10.173 3.981 -15.208 1.00 75.00 183 ASN A CA 1
ATOM 1313 C C . ASN A 1 183 ? 8.933 4.213 -16.078 1.00 75.00 183 ASN A C 1
ATOM 1315 O O . ASN A 1 183 ? 8.855 5.130 -16.893 1.00 75.00 183 ASN A O 1
ATOM 1319 N N . THR A 1 184 ? 7.916 3.376 -15.871 1.00 77.12 184 THR A N 1
ATOM 1320 C CA . THR A 1 184 ? 6.604 3.548 -16.507 1.00 77.12 184 THR A CA 1
ATOM 1321 C C . THR A 1 184 ? 5.545 3.794 -15.452 1.00 77.12 184 THR A C 1
ATOM 1323 O O . THR A 1 184 ? 5.471 3.084 -14.448 1.00 77.12 184 THR A O 1
ATOM 1326 N N . ILE A 1 185 ? 4.739 4.820 -15.691 1.00 77.81 185 ILE A N 1
ATOM 1327 C CA . ILE A 1 185 ? 3.609 5.210 -14.862 1.00 77.81 185 ILE A CA 1
ATOM 1328 C C . ILE A 1 185 ? 2.339 4.666 -15.491 1.00 77.81 185 ILE A C 1
ATOM 1330 O O . ILE A 1 185 ? 2.133 4.830 -16.692 1.00 77.81 185 ILE A O 1
ATOM 1334 N N . TYR A 1 186 ? 1.478 4.067 -14.677 1.00 76.88 186 TYR A N 1
ATOM 1335 C CA . TYR A 1 186 ? 0.192 3.528 -15.090 1.00 76.88 186 TYR A CA 1
ATOM 1336 C C . TYR A 1 186 ? -0.929 4.199 -14.305 1.00 76.88 186 TYR A C 1
ATOM 1338 O O . TYR A 1 186 ? -0.958 4.145 -13.077 1.00 76.88 186 TYR A O 1
ATOM 1346 N N . GLY A 1 187 ? -1.864 4.807 -15.026 1.00 74.88 187 GLY A N 1
ATOM 1347 C CA . GLY A 1 187 ? -3.218 5.054 -14.549 1.00 74.88 187 GLY A CA 1
ATOM 1348 C C . GLY A 1 187 ? -4.161 3.964 -15.057 1.00 74.88 187 GLY A C 1
ATOM 1349 O O . GLY A 1 187 ? -3.776 3.101 -15.848 1.00 74.88 187 GLY A O 1
ATOM 1350 N N . LEU A 1 188 ? -5.424 4.019 -14.636 1.00 71.81 188 LEU A N 1
ATOM 1351 C CA . LEU A 1 188 ? -6.441 3.043 -15.044 1.00 71.81 188 LEU A CA 1
ATOM 1352 C C . LEU A 1 188 ? -6.599 2.935 -16.575 1.00 71.81 188 LEU A C 1
ATOM 1354 O O . LEU A 1 188 ? -6.826 1.847 -17.091 1.00 71.81 188 LEU A O 1
ATOM 1358 N N . LEU A 1 189 ? -6.481 4.055 -17.299 1.00 69.38 189 LEU A N 1
ATOM 1359 C CA . LEU A 1 189 ? -6.770 4.134 -18.740 1.00 69.38 189 LEU A CA 1
ATOM 1360 C C . LEU A 1 189 ? -5.576 4.562 -19.604 1.00 69.38 189 LEU A C 1
ATOM 1362 O O . LEU A 1 189 ? -5.701 4.645 -20.826 1.00 69.38 189 LEU A O 1
ATOM 1366 N N . SER A 1 190 ? -4.434 4.878 -19.002 1.00 74.44 190 SER A N 1
ATOM 1367 C CA . SER A 1 190 ? -3.278 5.404 -19.725 1.00 74.44 190 SER A CA 1
ATOM 1368 C C . SER A 1 190 ? -1.971 5.052 -19.033 1.00 74.44 190 SER A C 1
ATOM 1370 O O . SER A 1 190 ? -1.933 4.722 -17.849 1.00 74.44 190 SER A O 1
ATOM 1372 N N . SER A 1 191 ? -0.886 5.134 -19.795 1.00 76.38 191 SER A N 1
ATOM 1373 C CA . SER A 1 191 ? 0.467 4.993 -19.281 1.00 76.38 191 SER A CA 1
ATOM 1374 C C . SER A 1 191 ? 1.373 6.063 -19.862 1.00 76.38 191 SER A C 1
ATOM 1376 O O . SER A 1 191 ? 1.179 6.494 -21.000 1.00 76.38 191 SER A O 1
ATOM 1378 N N . GLU A 1 192 ? 2.400 6.432 -19.114 1.00 78.94 192 GLU A N 1
ATOM 1379 C CA . GLU A 1 192 ? 3.411 7.395 -19.529 1.00 78.94 192 GLU A CA 1
ATOM 1380 C C . GLU A 1 192 ? 4.799 6.868 -19.177 1.00 78.94 192 GLU A C 1
ATOM 1382 O O . GLU A 1 192 ? 5.041 6.398 -18.063 1.00 78.94 192 GLU A O 1
ATOM 1387 N N . ALA A 1 193 ? 5.712 6.945 -20.144 1.00 78.06 193 ALA A N 1
ATOM 1388 C CA . ALA A 1 193 ? 7.126 6.750 -19.875 1.00 78.06 193 ALA A CA 1
ATOM 1389 C C . ALA A 1 193 ? 7.649 8.002 -19.168 1.00 78.06 193 ALA A C 1
ATOM 1391 O O . ALA A 1 193 ? 7.575 9.104 -19.717 1.00 78.06 193 ALA A O 1
ATOM 1392 N N . ALA A 1 194 ? 8.172 7.831 -17.960 1.00 70.12 194 ALA A N 1
ATOM 1393 C CA . ALA A 1 194 ? 8.842 8.899 -17.246 1.00 70.12 194 ALA A CA 1
ATOM 1394 C C . ALA A 1 194 ? 10.346 8.698 -17.380 1.00 70.12 194 ALA A C 1
ATOM 1396 O O . ALA A 1 194 ? 10.855 7.607 -17.143 1.00 70.12 194 ALA A O 1
ATOM 1397 N N . SER A 1 195 ? 11.043 9.762 -17.766 1.00 65.25 195 SER A N 1
ATOM 1398 C CA . SER A 1 195 ? 12.495 9.762 -17.893 1.00 65.25 195 SER A CA 1
ATOM 1399 C C . SER A 1 195 ? 13.078 10.950 -17.136 1.00 65.25 195 SER A C 1
ATOM 1401 O O . SER A 1 195 ? 12.638 12.085 -17.339 1.00 65.25 195 SER A O 1
ATOM 1403 N N . GLY A 1 196 ? 14.092 10.712 -16.307 1.00 61.88 196 GLY A N 1
ATOM 1404 C CA . GLY A 1 196 ? 14.877 11.741 -15.625 1.00 61.88 196 GLY A CA 1
ATOM 1405 C C . GLY A 1 196 ? 16.311 11.272 -15.371 1.00 61.88 196 GLY A C 1
ATOM 1406 O O . GLY A 1 196 ? 16.577 10.075 -15.351 1.00 61.88 196 GLY A O 1
ATOM 1407 N N . SER A 1 197 ? 17.243 12.210 -15.185 1.00 57.62 197 SER A N 1
ATOM 1408 C CA . SER A 1 197 ? 18.662 11.908 -14.918 1.00 57.62 197 SER A CA 1
ATOM 1409 C C . SER A 1 197 ? 18.993 11.728 -13.432 1.00 57.62 197 SER A C 1
ATOM 1411 O O . SER A 1 197 ? 20.161 11.565 -13.085 1.00 57.62 197 SER A O 1
ATOM 1413 N N . GLU A 1 198 ? 17.996 11.806 -12.549 1.00 59.00 198 GLU A N 1
ATOM 1414 C CA . GLU A 1 198 ? 18.216 11.713 -11.107 1.00 59.00 198 GLU A CA 1
ATOM 1415 C C . GLU A 1 198 ? 18.592 10.281 -10.714 1.00 59.00 198 GLU A C 1
ATOM 1417 O O . GLU A 1 198 ? 17.945 9.301 -11.102 1.00 59.00 198 GLU A O 1
ATOM 1422 N N . THR A 1 199 ? 19.670 10.172 -9.943 1.00 55.59 199 THR A N 1
ATOM 1423 C CA . THR A 1 199 ? 20.150 8.902 -9.393 1.00 55.59 199 THR A CA 1
ATOM 1424 C C . THR A 1 199 ? 19.489 8.672 -8.033 1.00 55.59 199 THR A C 1
ATOM 1426 O O . THR A 1 199 ? 19.244 9.623 -7.295 1.00 55.59 199 THR A O 1
ATOM 1429 N N . ILE A 1 200 ? 19.181 7.423 -7.682 1.00 55.28 200 ILE A N 1
ATOM 1430 C CA . ILE A 1 200 ? 18.612 7.087 -6.368 1.00 55.28 200 ILE A CA 1
ATOM 1431 C C . ILE A 1 200 ? 19.586 7.482 -5.236 1.00 55.28 200 ILE A C 1
ATOM 1433 O O . ILE A 1 200 ? 20.732 7.035 -5.220 1.00 55.28 200 ILE A O 1
ATOM 1437 N N . ASP A 1 201 ? 19.119 8.286 -4.270 1.00 51.09 201 ASP A N 1
ATOM 1438 C CA . ASP A 1 201 ? 19.847 8.645 -3.035 1.00 51.09 201 ASP A CA 1
ATOM 1439 C C . ASP A 1 201 ? 19.323 7.858 -1.844 1.00 51.09 201 ASP A C 1
ATOM 1441 O O . ASP A 1 201 ? 18.127 7.880 -1.549 1.00 51.09 201 ASP A O 1
ATOM 1445 N N . THR A 1 202 ? 20.238 7.195 -1.149 1.00 49.41 202 THR A N 1
ATOM 1446 C CA . THR A 1 202 ? 19.986 6.265 -0.052 1.00 49.41 202 THR A CA 1
ATOM 1447 C C . THR A 1 202 ? 20.132 6.974 1.305 1.00 49.41 202 THR A C 1
ATOM 1449 O O . THR A 1 202 ? 21.189 6.975 1.933 1.00 49.41 202 THR A O 1
ATOM 1452 N N . ARG A 1 203 ? 19.055 7.587 1.813 1.00 50.16 203 ARG A N 1
ATOM 1453 C CA . ARG A 1 203 ? 18.995 8.299 3.110 1.00 50.16 203 ARG A CA 1
ATOM 1454 C C . ARG A 1 203 ? 17.985 7.718 4.103 1.00 50.16 203 ARG A C 1
ATOM 1456 O O . ARG A 1 203 ? 16.864 7.399 3.779 1.00 50.16 203 ARG A O 1
ATOM 1463 N N . THR A 1 204 ? 18.349 7.634 5.374 1.00 52.22 204 THR A N 1
ATOM 1464 C CA . THR A 1 204 ? 17.525 7.143 6.506 1.00 52.22 204 THR A CA 1
ATOM 1465 C C . THR A 1 204 ? 16.013 7.514 6.457 1.00 52.22 204 THR A C 1
ATOM 1467 O O . THR A 1 204 ? 15.690 8.700 6.340 1.00 52.22 204 THR A O 1
ATOM 1470 N N . GLY A 1 205 ? 15.094 6.561 6.680 1.00 61.06 205 GLY A N 1
ATOM 1471 C CA . GLY A 1 205 ? 13.666 6.845 6.922 1.00 61.06 205 GLY A CA 1
ATOM 1472 C C . GLY A 1 205 ? 12.788 5.595 7.085 1.00 61.06 205 GLY A C 1
ATOM 1473 O O . GLY A 1 205 ? 13.148 4.521 6.607 1.00 61.06 205 GLY A O 1
ATOM 1474 N N . THR A 1 206 ? 11.635 5.736 7.747 1.00 72.06 206 THR A N 1
ATOM 1475 C CA . THR A 1 206 ? 10.608 4.680 7.851 1.00 72.06 206 THR A CA 1
ATOM 1476 C C . THR A 1 206 ? 9.705 4.704 6.617 1.00 72.06 206 THR A C 1
ATOM 1478 O O . THR A 1 206 ? 9.289 5.778 6.172 1.00 72.06 206 THR A O 1
ATOM 1481 N N . ASN A 1 207 ? 9.427 3.535 6.034 1.00 79.62 207 ASN A N 1
ATOM 1482 C CA . ASN A 1 207 ? 8.417 3.361 4.984 1.00 79.62 207 ASN A CA 1
ATOM 1483 C C . ASN A 1 207 ? 7.035 3.760 5.532 1.00 79.62 207 ASN A C 1
ATOM 1485 O O . ASN A 1 207 ? 6.706 3.386 6.654 1.00 79.62 207 ASN A O 1
ATOM 1489 N N . LYS A 1 208 ? 6.222 4.501 4.774 1.00 82.50 208 LYS A N 1
ATOM 1490 C CA . LYS A 1 208 ? 4.927 5.005 5.247 1.00 82.50 208 LYS A CA 1
ATOM 1491 C C . LYS A 1 208 ? 3.823 4.942 4.197 1.00 82.50 208 LYS A C 1
ATOM 1493 O O . LYS A 1 208 ? 4.052 5.155 3.010 1.00 82.50 208 LYS A O 1
ATOM 1498 N N . ILE A 1 209 ? 2.593 4.752 4.659 1.00 86.25 209 ILE A N 1
ATOM 1499 C CA . ILE A 1 209 ? 1.362 4.917 3.870 1.00 86.25 209 ILE A CA 1
ATOM 1500 C C . ILE A 1 209 ? 0.563 6.042 4.527 1.00 86.25 209 ILE A C 1
ATOM 1502 O O . ILE A 1 209 ? 0.278 5.957 5.717 1.00 86.25 209 ILE A O 1
ATOM 1506 N N . GLY A 1 210 ? 0.216 7.107 3.802 1.00 81.62 210 GLY A N 1
ATOM 1507 C CA . GLY A 1 210 ? -0.555 8.225 4.369 1.00 81.62 210 GLY A CA 1
ATOM 1508 C C . GLY A 1 210 ? 0.246 9.436 4.818 1.00 81.62 210 GLY A C 1
ATOM 1509 O O . GLY A 1 210 ? -0.351 10.485 5.035 1.00 81.62 210 GLY A O 1
ATOM 1510 N N . ALA A 1 211 ? 1.575 9.357 4.901 1.00 77.19 211 ALA A N 1
ATOM 1511 C CA . ALA A 1 211 ? 2.403 10.514 5.241 1.00 77.19 211 ALA A CA 1
ATOM 1512 C C . ALA A 1 211 ? 3.816 10.428 4.681 1.00 77.19 211 ALA A C 1
ATOM 1514 O O . ALA A 1 211 ? 4.360 9.332 4.575 1.00 77.19 211 ALA A O 1
ATOM 1515 N N . PHE A 1 212 ? 4.449 11.581 4.429 1.00 70.00 212 PHE A N 1
ATOM 1516 C CA . PHE A 1 212 ? 5.893 11.634 4.157 1.00 70.00 212 PHE A CA 1
ATOM 1517 C C . PHE A 1 212 ? 6.704 11.007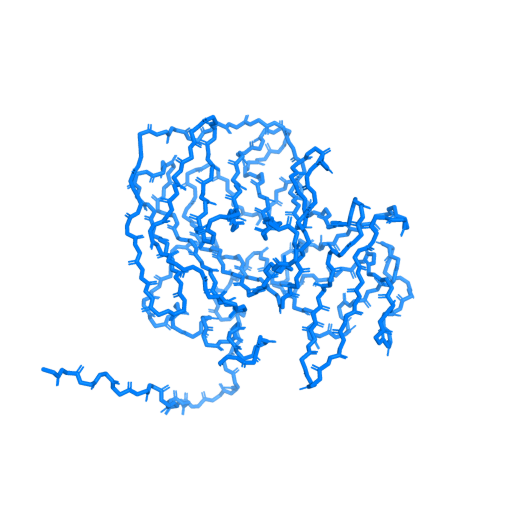 5.300 1.00 70.00 212 PHE A C 1
ATOM 1519 O O . PHE A 1 212 ? 6.250 10.950 6.439 1.00 70.00 212 PHE A O 1
ATOM 1526 N N . HIS A 1 213 ? 7.945 10.600 5.006 1.00 64.38 213 HIS A N 1
ATOM 1527 C CA . HIS A 1 213 ? 8.873 9.920 5.930 1.00 64.38 213 HIS A CA 1
ATOM 1528 C C . HIS A 1 213 ? 9.056 10.560 7.323 1.00 64.38 213 HIS A C 1
ATOM 1530 O O . HIS A 1 213 ? 9.399 9.862 8.272 1.00 64.38 213 HIS A O 1
ATOM 1536 N N . ASP A 1 214 ? 8.829 11.864 7.457 1.00 63.59 214 ASP A N 1
ATOM 1537 C CA . ASP A 1 214 ? 8.973 12.665 8.677 1.00 63.59 214 ASP A CA 1
ATOM 1538 C C . ASP A 1 214 ? 7.622 12.966 9.359 1.00 63.59 214 ASP A C 1
ATOM 1540 O O . ASP A 1 214 ? 7.573 13.674 10.360 1.00 63.59 214 ASP A O 1
ATOM 1544 N N . GLY A 1 215 ? 6.522 12.423 8.827 1.00 63.41 215 GLY A N 1
ATOM 1545 C CA . GLY A 1 215 ? 5.158 12.624 9.320 1.00 63.41 215 GLY A CA 1
ATOM 1546 C C . GLY A 1 215 ? 4.558 13.991 8.975 1.00 63.41 215 GLY A C 1
ATOM 1547 O O . GLY A 1 215 ? 3.408 14.253 9.318 1.00 63.41 215 GLY A O 1
ATOM 1548 N N . THR A 1 216 ? 5.302 14.868 8.290 1.00 61.53 216 THR A N 1
ATOM 1549 C CA . THR A 1 216 ? 4.978 16.307 8.217 1.00 61.53 216 THR A CA 1
ATOM 1550 C C . THR A 1 216 ? 3.831 16.652 7.277 1.00 61.53 216 THR A C 1
ATOM 1552 O O . THR A 1 216 ? 3.167 17.669 7.454 1.00 61.53 216 THR A O 1
ATOM 1555 N N . LEU A 1 217 ? 3.596 15.834 6.254 1.00 62.44 217 LEU A N 1
ATOM 1556 C CA . LEU A 1 217 ? 2.489 16.023 5.324 1.00 62.44 217 LEU A CA 1
ATOM 1557 C C . LEU A 1 217 ? 1.711 14.718 5.286 1.00 62.44 217 LEU A C 1
ATOM 1559 O O . LEU A 1 217 ? 2.214 13.698 4.812 1.00 62.44 217 LEU A O 1
ATOM 1563 N N . THR A 1 218 ? 0.498 14.784 5.811 1.00 63.09 218 THR A N 1
ATOM 1564 C CA . THR A 1 218 ? -0.470 13.702 5.762 1.00 63.09 218 THR A CA 1
ATOM 1565 C C . THR A 1 218 ? -1.387 13.903 4.576 1.00 63.09 218 THR A C 1
ATOM 1567 O O . THR A 1 218 ? -1.829 15.008 4.255 1.00 63.09 218 THR A O 1
ATOM 1570 N N . ALA A 1 219 ? -1.568 12.814 3.859 1.00 62.44 219 ALA A N 1
ATOM 1571 C CA . ALA A 1 219 ? -2.413 12.716 2.701 1.00 62.44 219 ALA A CA 1
ATOM 1572 C C . ALA A 1 219 ? -3.847 12.487 3.177 1.00 62.44 219 ALA A C 1
ATOM 1574 O O . ALA A 1 219 ? -4.131 11.391 3.646 1.00 62.44 219 ALA A O 1
ATOM 1575 N N . ALA A 1 220 ? -4.739 13.475 3.040 1.00 76.06 220 ALA A N 1
ATOM 1576 C CA . ALA A 1 220 ? -6.168 13.197 3.150 1.00 76.06 220 ALA A CA 1
ATOM 1577 C C . ALA A 1 220 ? -6.558 12.308 1.967 1.00 76.06 220 ALA A C 1
ATOM 1579 O O . ALA A 1 220 ? -6.652 12.773 0.827 1.00 76.06 220 ALA A O 1
ATOM 1580 N N . MET A 1 221 ? -6.673 11.009 2.230 1.00 79.19 221 MET A N 1
ATOM 1581 C CA . MET A 1 221 ? -6.944 10.016 1.206 1.00 79.19 221 MET A CA 1
ATOM 1582 C C . MET A 1 221 ? -7.858 8.909 1.703 1.00 79.19 221 MET A C 1
ATOM 1584 O O . MET A 1 221 ? -7.821 8.515 2.869 1.00 79.19 221 MET A O 1
ATOM 1588 N N . ASP A 1 222 ? -8.579 8.356 0.745 1.00 86.56 222 ASP A N 1
ATOM 1589 C CA . ASP A 1 222 ? -9.220 7.061 0.820 1.00 86.56 222 ASP A CA 1
ATOM 1590 C C . ASP A 1 222 ? -8.323 6.045 0.115 1.00 86.56 222 ASP A C 1
ATOM 1592 O O . ASP A 1 222 ? -8.025 6.183 -1.074 1.00 86.56 222 ASP A O 1
ATOM 1596 N N . TRP A 1 223 ? -7.889 5.022 0.841 1.00 89.56 223 TRP A N 1
ATOM 1597 C CA . TRP A 1 223 ? -6.986 3.994 0.343 1.00 89.56 223 TRP A CA 1
ATOM 1598 C C . TRP A 1 223 ? -7.655 2.619 0.360 1.00 89.56 223 TRP A C 1
ATOM 1600 O O . TRP A 1 223 ? -8.071 2.129 1.409 1.00 89.56 223 TRP A O 1
ATOM 1610 N N . TYR A 1 224 ? -7.749 1.989 -0.811 1.00 92.81 224 TYR A N 1
ATOM 1611 C CA . TYR A 1 224 ? -8.461 0.721 -1.029 1.00 92.81 224 TYR A CA 1
ATOM 1612 C C . TYR A 1 224 ? -7.526 -0.494 -1.085 1.00 92.81 224 TYR A C 1
ATOM 1614 O O . TYR A 1 224 ? -7.989 -1.626 -1.199 1.00 92.81 224 TYR A O 1
ATOM 1622 N N . GLY A 1 225 ? -6.213 -0.273 -1.006 1.00 93.12 225 GLY A N 1
ATOM 1623 C CA . GLY A 1 225 ? -5.213 -1.333 -0.941 1.00 93.12 225 GLY A CA 1
ATOM 1624 C C . GLY A 1 225 ? -4.026 -1.112 -1.869 1.00 93.12 225 GLY A C 1
ATOM 1625 O O . GLY A 1 225 ? -3.989 -0.183 -2.682 1.00 93.12 225 GLY A O 1
ATOM 1626 N N . MET A 1 226 ? -3.019 -1.966 -1.711 1.00 92.62 226 MET A N 1
ATOM 1627 C CA . MET A 1 226 ? -1.741 -1.854 -2.407 1.00 92.62 226 MET A CA 1
ATOM 1628 C C . MET A 1 226 ? -1.029 -3.196 -2.518 1.00 92.62 226 MET A C 1
ATOM 1630 O O . MET A 1 226 ? -1.117 -4.034 -1.619 1.00 92.62 226 MET A O 1
ATOM 1634 N N . VAL A 1 227 ? -0.273 -3.360 -3.602 1.00 94.44 227 VAL A N 1
ATOM 1635 C CA . VAL A 1 227 ? 0.579 -4.521 -3.856 1.00 94.44 227 VAL A CA 1
ATOM 1636 C C . VAL A 1 227 ? 1.951 -4.055 -4.335 1.00 94.44 227 VAL A C 1
ATOM 1638 O O . VAL A 1 227 ? 2.050 -3.259 -5.270 1.00 94.44 227 VAL A O 1
ATOM 1641 N N . LEU A 1 228 ? 2.999 -4.581 -3.702 1.00 92.00 228 LEU A N 1
ATOM 1642 C CA . LEU A 1 228 ? 4.399 -4.396 -4.068 1.00 92.00 228 LEU A CA 1
ATOM 1643 C C . LEU A 1 228 ? 4.989 -5.720 -4.546 1.00 92.00 228 LEU A C 1
ATOM 1645 O O . LEU A 1 228 ? 4.970 -6.716 -3.823 1.00 92.00 228 LEU A O 1
ATOM 1649 N N . VAL A 1 229 ? 5.556 -5.715 -5.747 1.00 93.50 229 VAL A N 1
ATOM 1650 C CA . VAL A 1 229 ? 6.167 -6.883 -6.384 1.00 93.50 229 VAL A CA 1
ATOM 1651 C C . VAL A 1 229 ? 7.645 -6.583 -6.671 1.00 93.50 229 VAL A C 1
ATOM 1653 O O . VAL A 1 229 ? 7.938 -5.530 -7.242 1.00 93.50 229 VAL A O 1
ATOM 1656 N N . PRO A 1 230 ? 8.592 -7.478 -6.326 1.00 90.75 230 PRO A N 1
ATOM 1657 C CA . PRO A 1 230 ? 10.036 -7.246 -6.470 1.00 90.75 230 PRO A CA 1
ATOM 1658 C C . PRO A 1 230 ? 10.538 -7.537 -7.899 1.00 90.75 230 PRO A C 1
ATOM 1660 O O . PRO A 1 230 ? 11.568 -8.177 -8.108 1.00 90.75 230 PRO A O 1
ATOM 1663 N N . ARG A 1 231 ? 9.749 -7.150 -8.908 1.00 91.69 231 ARG A N 1
ATOM 1664 C CA . ARG A 1 231 ? 10.076 -7.235 -10.337 1.00 91.69 231 ARG A CA 1
ATOM 1665 C C . ARG A 1 231 ? 9.129 -6.358 -11.151 1.00 91.69 231 ARG A C 1
ATOM 1667 O O . ARG A 1 231 ? 8.062 -5.981 -10.675 1.00 91.69 231 ARG A O 1
ATOM 1674 N N . VAL A 1 232 ? 9.494 -6.103 -12.403 1.00 90.44 232 VAL A N 1
ATOM 1675 C CA . VAL A 1 232 ? 8.570 -5.560 -13.407 1.00 90.44 232 VAL A CA 1
ATOM 1676 C C . VAL A 1 232 ? 7.538 -6.614 -13.822 1.00 90.44 232 VAL A C 1
ATOM 1678 O O . VAL A 1 232 ? 7.816 -7.821 -13.792 1.00 90.44 232 VAL A O 1
ATOM 1681 N N . LEU A 1 233 ? 6.336 -6.162 -14.182 1.00 93.19 233 LEU A N 1
ATOM 1682 C CA . LEU A 1 233 ? 5.230 -7.042 -14.552 1.00 93.19 233 LEU A CA 1
ATOM 1683 C C . LEU A 1 233 ? 5.149 -7.203 -16.070 1.00 93.19 233 LEU A C 1
ATOM 1685 O O . LEU A 1 233 ? 5.436 -6.287 -16.845 1.00 93.19 233 LEU A O 1
ATOM 1689 N N . THR A 1 234 ? 4.698 -8.373 -16.508 1.00 94.12 234 THR A N 1
ATOM 1690 C CA . THR A 1 234 ? 4.219 -8.537 -17.885 1.00 94.12 234 THR A CA 1
ATOM 1691 C C . THR A 1 234 ? 2.921 -7.749 -18.094 1.00 94.12 234 THR A C 1
ATOM 1693 O O . THR A 1 234 ? 2.233 -7.391 -17.135 1.00 94.12 234 THR A O 1
ATOM 1696 N N . GLY A 1 235 ? 2.549 -7.493 -19.354 1.00 90.62 235 GLY A N 1
ATOM 1697 C CA . GLY A 1 235 ? 1.292 -6.802 -19.671 1.00 90.62 235 GLY A CA 1
ATOM 1698 C C . GLY A 1 235 ? 0.055 -7.494 -19.083 1.00 90.62 235 GLY A C 1
ATOM 1699 O O . GLY A 1 235 ? -0.816 -6.821 -18.539 1.00 90.62 235 GLY A O 1
ATOM 1700 N N . ASP A 1 236 ? 0.019 -8.828 -19.111 1.00 93.44 236 ASP A N 1
ATOM 1701 C CA . ASP A 1 236 ? -1.104 -9.616 -18.589 1.00 93.44 236 ASP A CA 1
ATOM 1702 C C . ASP A 1 236 ? -1.172 -9.604 -17.056 1.00 93.44 236 ASP A C 1
ATOM 1704 O O . ASP A 1 236 ? -2.250 -9.471 -16.478 1.00 93.44 236 ASP A O 1
ATOM 1708 N N . GLU A 1 237 ? -0.030 -9.739 -16.377 1.00 95.81 237 GLU A N 1
ATOM 1709 C CA . GLU A 1 237 ? 0.044 -9.652 -14.911 1.00 95.81 237 GLU A CA 1
ATOM 1710 C C . GLU A 1 237 ? -0.390 -8.279 -14.414 1.00 95.81 237 GLU A C 1
ATOM 1712 O O . GLU A 1 237 ? -1.161 -8.174 -13.460 1.00 95.81 237 GLU A O 1
ATOM 1717 N N . ARG A 1 238 ? 0.065 -7.231 -15.103 1.00 93.44 238 ARG A N 1
ATOM 1718 C CA . ARG A 1 238 ? -0.333 -5.856 -14.833 1.00 93.44 238 ARG A CA 1
ATOM 1719 C C . ARG A 1 238 ? -1.834 -5.668 -14.990 1.00 93.44 238 ARG A C 1
ATOM 1721 O O . ARG A 1 238 ? -2.468 -5.149 -14.078 1.00 93.44 238 ARG A O 1
ATOM 1728 N N . ALA A 1 239 ? -2.405 -6.116 -16.107 1.00 91.44 239 ALA A N 1
ATOM 1729 C CA . ALA A 1 239 ? -3.837 -5.988 -16.360 1.00 91.44 239 ALA A CA 1
ATOM 1730 C C . ALA A 1 239 ? -4.670 -6.683 -15.269 1.00 91.44 239 ALA A C 1
ATOM 1732 O O . ALA A 1 239 ? -5.654 -6.121 -14.789 1.00 91.44 239 ALA A O 1
ATOM 1733 N N . LYS A 1 240 ? -4.245 -7.871 -14.818 1.00 94.50 240 LYS A N 1
ATOM 1734 C CA . LYS A 1 240 ? -4.901 -8.593 -13.718 1.00 94.50 240 LYS A CA 1
ATOM 1735 C C . LYS A 1 240 ? -4.788 -7.854 -12.385 1.00 94.50 240 LYS A C 1
ATOM 1737 O O . LYS A 1 240 ? -5.790 -7.716 -11.688 1.00 94.50 240 LYS A O 1
ATOM 1742 N N . LEU A 1 241 ? -3.607 -7.328 -12.056 1.00 95.19 241 LEU A N 1
ATOM 1743 C CA . LEU A 1 241 ? -3.400 -6.555 -10.830 1.00 95.19 241 LEU A CA 1
ATOM 1744 C C . LEU A 1 241 ? -4.225 -5.265 -10.816 1.00 95.19 241 LEU A C 1
ATOM 1746 O O . LEU A 1 241 ? -4.836 -4.934 -9.800 1.00 95.19 241 LEU A O 1
ATOM 1750 N N . GLN A 1 242 ? -4.280 -4.560 -11.947 1.00 91.88 242 GLN A N 1
ATOM 1751 C CA . GLN A 1 242 ? -5.103 -3.365 -12.085 1.00 91.88 242 GLN A CA 1
ATOM 1752 C C . GLN A 1 242 ? -6.590 -3.690 -11.943 1.00 91.88 242 GLN A C 1
ATOM 1754 O O . GLN A 1 242 ? -7.276 -2.993 -11.206 1.00 91.88 242 GLN A O 1
ATOM 1759 N N . ALA A 1 243 ? -7.075 -4.765 -12.572 1.00 92.62 243 ALA A N 1
ATOM 1760 C CA . ALA A 1 243 ? -8.464 -5.202 -12.442 1.00 92.62 243 ALA A CA 1
ATOM 1761 C C . ALA A 1 243 ? -8.821 -5.588 -10.996 1.00 92.62 243 ALA A C 1
ATOM 1763 O O . ALA A 1 243 ? -9.872 -5.196 -10.494 1.00 92.62 243 ALA A O 1
ATOM 1764 N N . TYR A 1 244 ? -7.928 -6.297 -10.301 1.00 95.19 244 TYR A N 1
ATOM 1765 C CA . TYR A 1 244 ? -8.105 -6.637 -8.890 1.00 95.19 244 TYR A 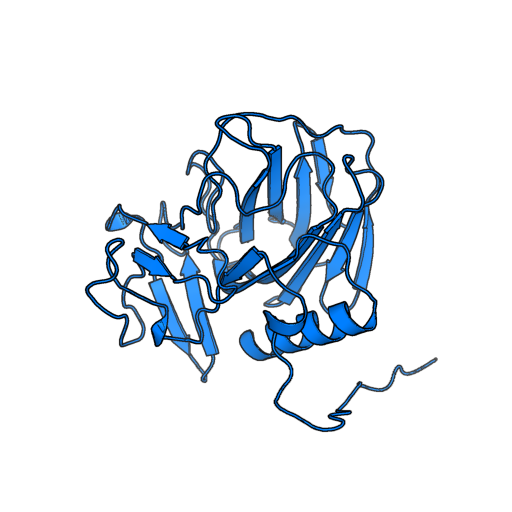CA 1
ATOM 1766 C C . TYR A 1 244 ? -8.250 -5.384 -8.015 1.00 95.19 244 TYR A C 1
ATOM 1768 O O . TYR A 1 244 ? -9.210 -5.265 -7.256 1.00 95.19 244 TYR A O 1
ATOM 1776 N N . LEU A 1 245 ? -7.326 -4.426 -8.143 1.00 93.44 245 LEU A N 1
ATOM 1777 C CA . LEU A 1 245 ? -7.354 -3.180 -7.372 1.00 93.44 245 LEU A CA 1
ATOM 1778 C C . LEU A 1 245 ? -8.536 -2.276 -7.761 1.00 93.44 245 LEU A C 1
ATOM 1780 O O . LEU A 1 245 ? -9.108 -1.623 -6.891 1.00 93.44 245 LEU A O 1
ATOM 1784 N N . ALA A 1 246 ? -8.937 -2.273 -9.034 1.00 91.69 246 ALA A N 1
ATOM 1785 C CA . ALA A 1 246 ? -10.118 -1.560 -9.516 1.00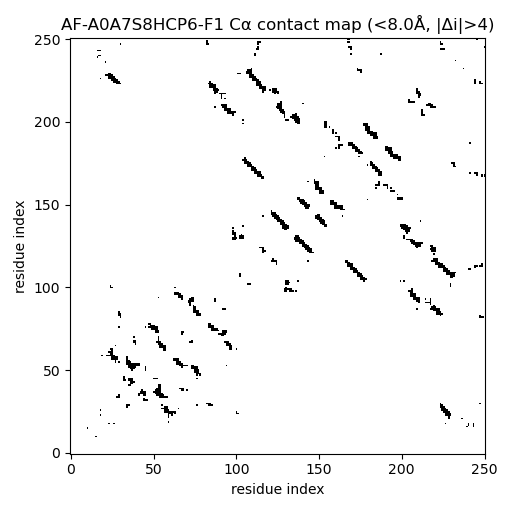 91.69 246 ALA A CA 1
ATOM 1786 C C . ALA A 1 246 ? -11.388 -2.110 -8.855 1.00 91.69 246 ALA A C 1
ATOM 1788 O O . ALA A 1 246 ? -12.177 -1.338 -8.316 1.00 91.69 246 ALA A O 1
ATOM 1789 N N . GLY A 1 247 ? -11.515 -3.438 -8.765 1.00 93.31 247 GLY A N 1
ATOM 1790 C CA . GLY A 1 247 ? -12.613 -4.089 -8.053 1.00 93.31 247 GLY A CA 1
ATOM 1791 C C . GLY A 1 247 ? -12.692 -3.697 -6.573 1.00 93.31 247 GLY A C 1
ATOM 1792 O O . GLY A 1 247 ? -13.787 -3.475 -6.061 1.00 93.31 247 GLY A O 1
ATOM 1793 N N . LYS A 1 248 ? -11.549 -3.527 -5.888 1.00 93.44 248 LYS A N 1
ATOM 1794 C CA . LYS A 1 248 ? -11.518 -3.042 -4.490 1.00 93.44 248 LYS A CA 1
ATOM 1795 C C . LYS A 1 248 ? -12.011 -1.605 -4.338 1.00 93.44 248 LYS A C 1
ATOM 1797 O O . LYS A 1 248 ? -12.549 -1.262 -3.289 1.00 93.44 248 LYS A O 1
ATOM 1802 N N . ALA A 1 249 ? -11.829 -0.787 -5.370 1.00 89.50 249 ALA A N 1
ATOM 1803 C CA . ALA A 1 249 ? -12.225 0.615 -5.398 1.00 89.50 249 ALA A CA 1
ATOM 1804 C C . ALA A 1 249 ? -13.576 0.872 -6.094 1.00 89.50 249 ALA A C 1
ATOM 1806 O O . ALA A 1 249 ? -14.019 2.017 -6.143 1.00 89.50 249 ALA A O 1
ATOM 1807 N N . GLY A 1 250 ? -14.236 -0.172 -6.611 1.00 90.81 250 GLY A N 1
ATOM 1808 C CA . GLY A 1 250 ? -15.527 -0.075 -7.297 1.00 90.81 250 GLY A CA 1
ATOM 1809 C C . GLY A 1 250 ? -15.467 0.561 -8.691 1.00 90.81 250 GLY A C 1
ATOM 1810 O O . GLY A 1 250 ? -16.402 1.271 -9.062 1.00 90.81 250 GLY A O 1
ATOM 1811 N N . LEU A 1 251 ? -14.375 0.336 -9.430 1.00 87.81 251 LEU A N 1
ATOM 1812 C CA . LEU A 1 251 ? -14.113 0.887 -10.769 1.00 87.81 251 LEU A CA 1
ATOM 1813 C C . LEU A 1 251 ? -14.306 -0.136 -11.893 1.00 87.81 251 LEU A C 1
ATOM 1815 O O . LEU A 1 251 ? -14.038 -1.336 -11.656 1.00 87.81 251 LEU A O 1
#

Sequence (251 aa):
MTVMAPFYGLAVGGGEWMPDALSPVGWWDPSDLSTLFQDAAGTTPVTQDGDPVGLMLDKSGAGNHASQPTAGDRPTFRESGGLRRIEHGGTGQHFDLPNHVGVSGADNRALYFAGSADAASGSNIGVYFNLGPGNTGERWSLVVNGSNNLRIAIQGGAYNSSVGIASTGVYGVELAGSTLGDNTIYGLLSSEAASGSETIDTRTGTNKIGAFHDGTLTAAMDWYGMVLVPRVLTGDERAKLQAYLAGKAGL

Mean predicted aligned error: 8.89 Å

Solvent-accessible surface area (backbone atoms only — not comparable to full-atom values): 12730 Å² total; per-residue (Å²): 138,81,80,79,75,82,88,73,82,84,87,81,82,79,78,83,88,58,70,66,84,67,61,27,33,29,28,42,52,51,69,46,52,94,37,30,8,43,35,51,85,64,79,42,70,44,85,56,69,68,35,43,37,4,20,36,48,29,74,41,72,62,68,45,35,35,30,19,79,52,77,82,22,27,23,30,33,41,65,58,97,90,35,27,23,37,32,15,76,52,78,56,7,28,30,41,32,51,45,50,52,82,48,40,73,50,47,29,24,25,43,38,37,15,39,25,46,42,80,92,67,57,27,30,31,32,41,26,44,17,26,20,88,66,78,27,7,24,52,39,37,49,28,30,42,72,83,37,22,43,26,45,34,42,61,102,46,69,52,72,42,86,59,71,56,61,84,60,39,31,41,32,43,33,32,62,41,50,41,48,46,54,24,40,39,35,47,82,88,50,71,46,81,42,69,44,91,51,60,72,44,62,43,61,45,49,12,19,41,19,16,45,66,83,52,82,50,48,9,29,22,43,35,27,29,39,42,33,25,69,34,65,71,54,74,67,60,44,53,51,53,46,51,54,37,21,56,40,64,76,101

Organism: NCBI:txid2593653

Secondary structure (DSSP, 8-state):
---PPP------SSSS--GGGG--SEEE-TT-GGGEESSTTS-SB--STT-B-SEE--TTSS---EE--SGGG--EEEEETTEEEEE--STT--EEE-S--S--TT--EEEEEEEEE-TTTTPPPEEEE--SSSS-EE-EEEEE-TTSEEEEEETTEEEEEEEEPPSSEEEEEEE-SSBGGGEEEE-SS-EEEE---PBPPEE---EEESB-TTS-SB--EEEEEEEEESSPPPHHHHHHHHHHHHHHHT-

Foldseek 3Di:
DDPDDPPDDDDDDDDQDDCLVQLFLFWFFQLPQCQFALAQVRDHTDDDFFRFTQWGAGPSPNRFIWGDHDNQQTWTWHDDPNFTWTFRAHQLHKTWTALASPAAAFFKKKKKWKKAFPLVPQFWQWWFHFHDPDFWGWTWIQILGSVQWGWTDTPPDIDTDPPHHDGIWMKMKTDRTFALAAMKIDTLVDIDRGGDPDGTGTHGFTGMGQAGRVSPGGTRMITRIMTMHRHDDDPVSVVSVRVVNCVSRVD

Radius of gyration: 17.1 Å; Cα contacts (8 Å, |Δi|>4): 699; chains: 1; bounding box: 42×43×55 Å

Nearest PDB structures (foldseek):
  1n1y-assembly1_A  TM=5.870E-01  e=1.257E-06  Trypanosoma rangeli
  1mz5-assembly1_A  TM=5.762E-01  e=7.687E-07  Trypanosoma rangeli
  3mpp-assembly1_G  TM=6.311E-01  e=3.146E-04  Clostridium botulinum
  5moy-assembly1_A  TM=5.188E-01  e=5.776E-05  Clostridium botulinum
  7z5s-assembly1_AAA  TM=5.300E-01  e=7.188E-05  Clostridium botulinum